Protein AF-K2DK86-F1 (afdb_monomer)

Mean predicted aligned error: 6.38 Å

Foldseek 3Di:
DCVVVVVVVVVVVVCLCPDLQNVLVVDVVSLVVLVVVQVVVCQVVVDRQPQSVLVSQCSNHHWDKDKAAPFDDPVRQVVLCVLQVWDFPDRADDTWMWTDDPFKTKIKGFAADQDQVNTTDDDPDDFPHDDSFWTWHDDDFKIKIWGWAFLVSVVVNCRPVVDDPVVSVVGGTMIMIMIGGD

Secondary structure (DSSP, 8-state):
--HHHHHHHHHHHHHHHHSHHHHHHH-HHHHHHHHHHHHHHHHHHTS--HHHHHHHHHHHS--EEEEESS---HHHHHHHHHHH---BSS-PSSPEEEEEETTEEEEEEEES---HHHHB---SSPPSEE-SSEEEEE-SSEEEEEEEEEHHHHTTTTTTTTS-HHHHTT-SEEEEEEEEE-

Solvent-accessible surface area (backbone atoms only — not comparable to full-atom values): 10053 Å² total; per-residue (Å²): 132,60,67,67,55,54,49,50,53,50,53,52,52,48,49,46,57,67,36,60,62,48,27,18,67,75,33,66,64,56,24,50,51,50,52,52,47,54,54,52,46,21,64,73,68,74,48,78,56,56,52,60,50,52,54,44,54,58,32,42,41,74,62,48,79,46,78,27,75,91,36,75,52,74,64,58,47,50,52,49,28,65,75,62,68,49,55,66,72,46,88,70,50,58,48,31,40,35,36,50,28,99,39,38,38,36,45,31,31,32,31,79,70,78,55,69,73,70,40,31,66,73,76,92,67,78,58,81,37,76,64,86,41,39,40,29,36,74,52,101,60,38,39,37,44,37,36,45,41,50,42,76,57,48,67,75,53,55,79,61,74,90,57,56,67,75,68,55,68,77,32,55,22,37,37,38,42,33,39,32,51,116

Structure (mmCIF, N/CA/C/O backbone):
data_AF-K2DK86-F1
#
_entry.id   AF-K2DK86-F1
#
loop_
_atom_site.group_PDB
_atom_site.id
_atom_site.type_symbol
_atom_site.label_atom_id
_atom_site.label_alt_id
_atom_site.label_comp_id
_atom_site.label_asym_id
_atom_site.label_entity_id
_atom_site.label_seq_id
_atom_site.pdbx_PDB_ins_code
_atom_site.Cartn_x
_atom_site.Cartn_y
_atom_site.Cartn_z
_atom_site.occupancy
_atom_site.B_iso_or_equiv
_atom_site.auth_seq_id
_atom_site.auth_comp_id
_atom_site.auth_asym_id
_atom_site.auth_atom_id
_atom_site.pdbx_PDB_model_num
ATOM 1 N N . MET A 1 1 ? 8.593 46.016 20.221 1.00 59.91 1 MET A N 1
ATOM 2 C CA . MET A 1 1 ? 9.388 44.931 19.591 1.00 59.91 1 MET A CA 1
ATOM 3 C C . MET A 1 1 ? 8.791 43.517 19.700 1.00 59.91 1 MET A C 1
ATOM 5 O O . MET A 1 1 ? 9.332 42.629 19.064 1.00 59.91 1 MET A O 1
ATOM 9 N N . ARG A 1 2 ? 7.689 43.260 20.433 1.00 67.56 2 ARG A N 1
ATOM 10 C CA . ARG A 1 2 ? 7.165 41.884 20.613 1.00 67.56 2 ARG A CA 1
ATOM 11 C C . ARG A 1 2 ? 6.161 41.415 19.547 1.00 67.56 2 ARG A C 1
ATOM 13 O O . ARG A 1 2 ? 6.107 40.229 19.256 1.00 67.56 2 ARG A O 1
ATOM 20 N N . LEU A 1 3 ? 5.410 42.335 18.936 1.00 75.94 3 LEU A N 1
ATOM 21 C CA . LEU A 1 3 ? 4.407 42.026 17.907 1.00 75.94 3 LEU A CA 1
ATOM 22 C C . LEU A 1 3 ? 4.948 41.230 16.695 1.00 75.94 3 LEU A C 1
ATOM 24 O O . LEU A 1 3 ? 4.315 40.240 16.340 1.00 75.94 3 LEU A O 1
ATOM 28 N N . PRO A 1 4 ? 6.111 41.566 16.091 1.00 81.12 4 PRO A N 1
ATOM 29 C CA . PRO A 1 4 ? 6.635 40.786 14.965 1.00 81.12 4 PRO A CA 1
ATOM 30 C C . PRO A 1 4 ? 7.068 39.369 15.370 1.00 81.12 4 PRO A C 1
ATOM 32 O O . PRO A 1 4 ? 6.915 38.442 14.582 1.00 81.12 4 PRO A O 1
ATOM 35 N N . ALA A 1 5 ? 7.538 39.172 16.608 1.00 83.56 5 ALA A N 1
ATOM 36 C CA . ALA A 1 5 ? 7.873 37.844 17.119 1.00 83.56 5 ALA A CA 1
ATOM 37 C C . ALA A 1 5 ? 6.615 36.984 17.335 1.00 83.56 5 ALA A C 1
ATOM 39 O O . ALA A 1 5 ? 6.585 35.827 16.925 1.00 83.56 5 ALA A O 1
ATOM 40 N N . PHE A 1 6 ? 5.550 37.559 17.907 1.00 88.56 6 PHE A N 1
ATOM 41 C CA . PHE A 1 6 ? 4.265 36.866 18.056 1.00 88.56 6 PHE A CA 1
ATOM 42 C C . PHE A 1 6 ? 3.633 36.516 16.708 1.00 88.56 6 PHE A C 1
ATOM 44 O O . PHE A 1 6 ? 3.142 35.403 16.542 1.00 88.56 6 PHE A O 1
ATOM 51 N N . LEU A 1 7 ? 3.690 37.430 15.737 1.00 90.56 7 LEU A N 1
ATOM 52 C CA . LEU A 1 7 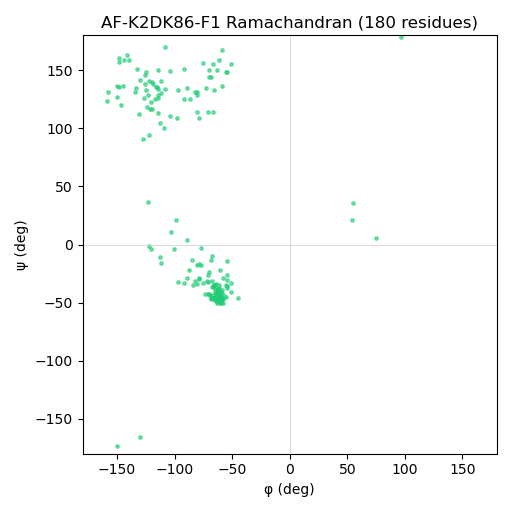? 3.192 37.173 14.389 1.00 90.56 7 LEU A CA 1
ATOM 53 C C . LEU A 1 7 ? 3.995 36.061 13.698 1.00 90.56 7 LEU A C 1
ATOM 55 O O . LEU A 1 7 ? 3.404 35.177 13.089 1.00 90.56 7 LEU A O 1
ATOM 59 N N . GLY A 1 8 ? 5.324 36.057 13.841 1.00 89.81 8 GLY A N 1
ATOM 60 C CA . GLY A 1 8 ? 6.177 34.991 13.309 1.00 89.81 8 GLY A CA 1
ATOM 61 C C . GLY A 1 8 ? 5.849 33.619 13.904 1.00 89.81 8 GLY A C 1
ATOM 62 O O . GLY A 1 8 ? 5.670 32.656 13.163 1.00 89.81 8 GLY A O 1
ATOM 63 N N . ILE A 1 9 ? 5.688 33.535 15.229 1.00 89.94 9 ILE A N 1
ATOM 64 C CA . ILE A 1 9 ? 5.282 32.294 15.910 1.00 89.94 9 ILE A CA 1
ATOM 65 C C . ILE A 1 9 ? 3.898 31.841 15.434 1.00 89.94 9 ILE A C 1
ATOM 67 O O . ILE A 1 9 ? 3.709 30.660 15.154 1.00 89.94 9 ILE A O 1
ATOM 71 N 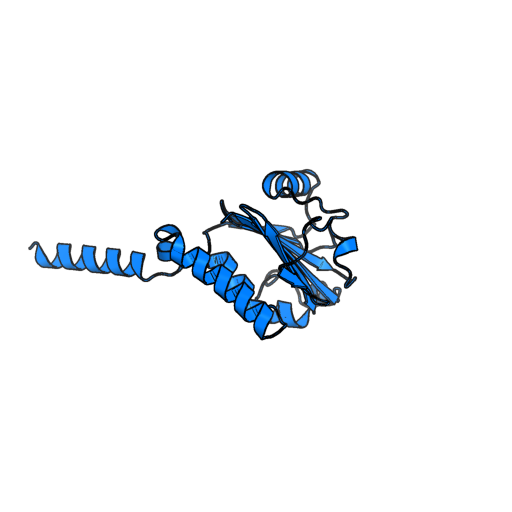N . PHE A 1 10 ? 2.947 32.769 15.300 1.00 90.62 10 PHE A N 1
ATOM 72 C CA . PHE A 1 10 ? 1.607 32.467 14.803 1.00 90.62 10 PHE A CA 1
ATOM 73 C C . PHE A 1 10 ? 1.637 31.905 13.377 1.00 90.62 10 PHE A C 1
ATOM 75 O O . PHE A 1 10 ? 0.994 30.895 13.115 1.00 90.62 10 PHE A O 1
ATOM 82 N N . LEU A 1 11 ? 2.418 32.503 12.473 1.00 90.38 11 LEU A N 1
ATOM 83 C CA . LEU A 1 11 ? 2.550 32.024 11.095 1.00 90.38 11 LEU A CA 1
ATOM 84 C C . LEU A 1 11 ? 3.206 30.640 11.022 1.00 90.38 11 LEU A C 1
ATOM 86 O O . LEU A 1 11 ? 2.755 29.801 10.248 1.00 90.38 11 LEU A O 1
ATOM 90 N N . ILE A 1 12 ? 4.222 30.372 11.850 1.00 87.19 12 ILE A N 1
ATOM 91 C CA . ILE A 1 12 ? 4.855 29.046 11.932 1.00 87.19 12 ILE A CA 1
ATOM 92 C C . ILE A 1 12 ? 3.862 28.013 12.470 1.00 87.19 12 ILE A C 1
ATOM 94 O O . ILE A 1 12 ? 3.705 26.949 11.877 1.00 87.19 12 ILE A O 1
ATOM 98 N N . ALA A 1 13 ? 3.156 28.325 13.559 1.00 83.94 13 ALA A N 1
ATOM 99 C CA . ALA A 1 13 ? 2.145 27.437 14.123 1.00 83.94 13 ALA A CA 1
ATOM 100 C C . ALA A 1 13 ? 1.012 27.168 13.120 1.00 83.94 13 ALA A C 1
ATOM 102 O O . ALA A 1 13 ? 0.623 26.018 12.931 1.00 83.94 13 ALA A O 1
ATOM 103 N N . ALA A 1 14 ? 0.538 28.202 12.419 1.00 84.50 14 ALA A N 1
ATOM 104 C CA . ALA A 1 14 ? -0.460 28.068 11.366 1.00 84.50 14 ALA A CA 1
ATOM 105 C C . ALA A 1 14 ? 0.053 27.191 10.217 1.00 84.50 14 ALA A C 1
ATOM 107 O O . ALA A 1 14 ? -0.653 26.284 9.796 1.00 84.50 14 ALA A O 1
ATOM 108 N N . TYR A 1 15 ? 1.289 27.386 9.753 1.00 84.69 15 TYR A N 1
ATOM 109 C CA . TYR A 1 15 ? 1.889 26.544 8.715 1.00 84.69 15 TYR A CA 1
ATOM 110 C C . TYR A 1 15 ? 1.978 25.071 9.139 1.00 84.69 15 TYR A C 1
ATOM 112 O O . TYR A 1 15 ? 1.592 24.185 8.377 1.00 84.69 15 TYR A O 1
ATOM 120 N N . LEU A 1 16 ? 2.426 24.800 10.370 1.00 78.56 16 LEU A N 1
ATOM 121 C CA . LEU A 1 16 ? 2.495 23.439 10.908 1.00 78.56 16 LEU A CA 1
ATOM 122 C C . LEU A 1 16 ? 1.103 22.795 11.003 1.00 78.56 16 LEU A C 1
ATOM 124 O O . LEU A 1 16 ? 0.952 21.624 10.674 1.00 78.56 16 LEU A O 1
ATOM 128 N N . VAL A 1 17 ? 0.071 23.554 11.378 1.00 75.75 17 VAL A N 1
ATOM 129 C CA . VAL A 1 17 ? -1.313 23.053 11.457 1.00 75.75 17 VAL A CA 1
ATOM 130 C C . VAL A 1 17 ? -1.963 22.894 10.079 1.00 75.75 17 VAL A C 1
ATOM 132 O O . VAL A 1 17 ? -2.765 21.986 9.895 1.00 75.75 17 VAL A O 1
ATOM 135 N N . ILE A 1 18 ? -1.635 23.748 9.107 1.00 76.31 18 ILE A N 1
ATOM 136 C CA . ILE A 1 18 ? -2.238 23.729 7.764 1.00 76.31 18 ILE A CA 1
ATOM 137 C C . ILE A 1 18 ? -1.571 22.682 6.867 1.00 76.31 18 ILE A C 1
ATOM 139 O O . ILE A 1 18 ? -2.224 22.111 5.996 1.00 76.31 18 ILE A O 1
ATOM 143 N N . SER A 1 19 ? -0.279 22.406 7.056 1.00 77.00 19 SER A N 1
ATOM 144 C CA . SER A 1 19 ? 0.404 21.427 6.213 1.00 77.00 19 SER A CA 1
ATOM 145 C C . SER A 1 19 ? -0.165 20.008 6.441 1.00 77.00 19 SER A C 1
ATOM 147 O O . SER A 1 19 ? -0.291 19.565 7.589 1.00 77.00 19 SER A O 1
ATOM 149 N N . PRO A 1 20 ? -0.473 19.240 5.380 1.00 69.19 20 PRO A N 1
ATOM 150 C CA . PRO A 1 20 ? -1.038 17.892 5.513 1.00 69.19 20 PRO A CA 1
ATOM 151 C C . PRO A 1 20 ? -0.134 16.943 6.311 1.00 69.19 20 PRO A C 1
ATOM 153 O O . PRO A 1 20 ? -0.597 16.190 7.161 1.00 69.19 20 PRO A O 1
ATOM 156 N N . ARG A 1 21 ? 1.185 17.045 6.099 1.00 71.56 21 ARG A N 1
ATOM 157 C CA . ARG A 1 21 ? 2.185 16.181 6.742 1.00 71.56 21 ARG A CA 1
ATOM 158 C C . ARG A 1 21 ? 2.238 16.351 8.260 1.00 71.56 21 ARG A C 1
ATOM 160 O O . ARG A 1 21 ? 2.289 15.358 8.980 1.00 71.56 21 ARG A O 1
ATOM 167 N N . PHE A 1 22 ? 2.230 17.590 8.755 1.00 71.94 22 PHE A N 1
ATOM 168 C CA . PHE A 1 22 ? 2.289 17.841 10.197 1.00 71.94 22 PHE A CA 1
ATOM 169 C C . PHE A 1 22 ? 0.904 17.760 10.847 1.00 71.94 22 PHE A C 1
ATOM 171 O O . PHE A 1 22 ? 0.788 17.247 11.957 1.00 71.94 22 PHE A O 1
ATOM 178 N N . SER A 1 23 ? -0.161 18.172 10.156 1.00 69.44 23 SER A N 1
ATOM 179 C CA . SER A 1 23 ? -1.524 18.069 10.689 1.00 69.44 23 SER A CA 1
ATOM 180 C C . SER A 1 23 ? -1.938 16.622 10.959 1.00 69.44 23 SER A C 1
ATOM 182 O O . SER A 1 23 ? -2.465 16.333 12.028 1.00 69.44 23 SER A O 1
ATOM 184 N N . HIS A 1 24 ? -1.638 15.683 10.063 1.00 73.50 24 HIS A N 1
ATOM 185 C CA . HIS A 1 24 ? -1.974 14.270 10.262 1.00 73.50 24 HIS A CA 1
ATOM 186 C C . HIS A 1 24 ? -1.127 13.593 11.355 1.00 73.50 24 HIS A C 1
ATOM 188 O O . HIS A 1 24 ? -1.589 12.652 12.012 1.00 73.50 24 HIS A O 1
ATOM 194 N N . LEU A 1 25 ? 0.086 14.105 11.603 1.00 74.06 25 LEU A N 1
ATOM 195 C CA . LEU A 1 25 ? 0.904 13.710 12.750 1.00 74.06 25 LEU A CA 1
ATOM 196 C C . LEU A 1 25 ? 0.265 14.181 14.069 1.00 74.06 25 LEU A C 1
ATOM 198 O O . LEU A 1 25 ? 0.165 13.403 15.017 1.00 74.06 25 LEU A O 1
ATOM 202 N N . LEU A 1 26 ? -0.186 15.438 14.114 1.00 75.69 26 LEU A N 1
ATOM 203 C CA . LEU A 1 26 ? -0.729 16.088 15.312 1.00 75.69 26 LEU A CA 1
ATOM 204 C C . LEU A 1 26 ? -2.183 15.692 15.615 1.00 75.69 26 LEU A C 1
ATOM 206 O O . LEU A 1 26 ? -2.576 15.660 16.780 1.00 75.69 26 LEU A O 1
ATOM 210 N N . PHE A 1 27 ? -2.975 15.363 14.592 1.00 82.62 27 PHE A N 1
ATOM 211 C CA . PHE A 1 27 ? -4.407 15.088 14.706 1.00 82.62 27 PHE A CA 1
ATOM 212 C C . PHE A 1 27 ? -4.753 13.677 14.194 1.00 82.62 27 PHE A C 1
ATOM 214 O O . PHE A 1 27 ? -5.052 13.496 13.010 1.00 82.62 27 PHE A O 1
ATOM 221 N N . PRO A 1 28 ? -4.804 12.665 15.084 1.00 83.75 28 PRO A N 1
ATOM 222 C CA . PRO A 1 28 ? -5.179 11.289 14.745 1.00 83.75 28 PRO A CA 1
ATOM 223 C C . PRO A 1 28 ? -6.495 11.137 13.974 1.00 83.75 28 PRO A C 1
ATOM 225 O O . PRO A 1 28 ? -6.627 10.253 13.133 1.00 83.75 28 PRO A O 1
ATOM 228 N N . PHE A 1 29 ? -7.467 12.011 14.234 1.00 86.25 29 PHE A N 1
ATOM 229 C CA . PHE A 1 29 ? -8.748 11.993 13.533 1.00 86.25 29 PHE A CA 1
ATOM 230 C C . PHE A 1 29 ? -8.611 12.350 12.044 1.00 86.25 29 PHE A C 1
ATOM 232 O O . PHE A 1 29 ? -9.303 11.769 11.212 1.00 86.25 29 PHE A O 1
ATOM 239 N N . ALA A 1 30 ? -7.699 13.263 11.688 1.00 86.19 30 ALA A N 1
ATOM 240 C CA . ALA A 1 30 ? -7.505 13.690 10.302 1.00 86.19 30 ALA A CA 1
ATOM 241 C C . ALA A 1 30 ? -6.968 12.543 9.431 1.00 86.19 30 ALA A C 1
ATOM 243 O O . ALA A 1 30 ? -7.528 12.262 8.370 1.00 86.19 30 ALA A O 1
ATOM 244 N N . ARG A 1 31 ? -5.957 11.810 9.923 1.00 88.44 31 ARG A N 1
ATOM 245 C CA . ARG A 1 31 ? -5.431 10.624 9.226 1.00 88.44 31 ARG A CA 1
ATOM 246 C C . ARG A 1 31 ? -6.487 9.525 9.084 1.00 88.44 31 ARG A C 1
ATOM 248 O O . ARG A 1 31 ? -6.656 8.991 7.990 1.00 88.44 31 ARG A O 1
ATOM 255 N N . GLN A 1 32 ? -7.256 9.249 10.142 1.00 91.19 32 GLN A N 1
ATOM 256 C CA . GLN A 1 32 ? -8.302 8.227 10.096 1.00 91.19 32 GLN A CA 1
ATOM 257 C C . GLN A 1 32 ? -9.411 8.616 9.111 1.00 91.19 32 GLN A C 1
ATOM 259 O O . GLN A 1 32 ? -9.817 7.792 8.300 1.00 91.19 32 GLN A O 1
ATOM 264 N N . SER A 1 33 ? -9.818 9.889 9.098 1.00 91.44 33 SER A N 1
ATOM 265 C CA . SER A 1 33 ? -10.790 10.410 8.134 1.00 91.44 33 SER A CA 1
ATOM 266 C C . SER A 1 33 ? -10.296 10.304 6.688 1.00 91.44 33 SER A C 1
ATOM 268 O O . SER A 1 33 ? -11.090 10.001 5.798 1.00 91.44 33 SER A O 1
ATOM 270 N N . SER A 1 34 ? -8.998 10.515 6.438 1.00 92.38 34 SER A N 1
ATOM 271 C CA . SER A 1 34 ? -8.406 10.335 5.106 1.00 92.38 34 SER A CA 1
ATOM 272 C C . SER A 1 34 ? -8.482 8.879 4.641 1.00 92.38 34 SER A C 1
ATOM 274 O O . SER A 1 34 ? -8.891 8.622 3.510 1.00 92.38 34 SER A O 1
ATOM 276 N N . LEU A 1 35 ? -8.140 7.929 5.518 1.00 95.69 35 LEU A N 1
ATOM 277 C CA . LEU A 1 35 ? -8.228 6.497 5.222 1.00 95.69 35 LEU A CA 1
ATOM 278 C C . LEU A 1 35 ? -9.679 6.049 5.008 1.00 95.69 35 LEU A C 1
ATOM 280 O O . LEU A 1 35 ? -9.984 5.405 4.006 1.00 95.69 35 LEU A O 1
ATOM 284 N N . ASP A 1 36 ? -10.591 6.440 5.898 1.00 95.81 36 ASP A N 1
ATOM 285 C CA . ASP A 1 36 ? -12.011 6.091 5.790 1.00 95.81 36 ASP A CA 1
ATOM 286 C C . ASP A 1 36 ? -12.625 6.661 4.499 1.00 95.81 36 ASP A C 1
ATOM 288 O O . ASP A 1 36 ? -13.460 6.014 3.861 1.00 95.81 36 ASP A O 1
ATOM 292 N N . ARG A 1 37 ? -12.175 7.847 4.064 1.00 96.31 37 ARG A N 1
ATOM 293 C CA . ARG A 1 37 ? -12.576 8.451 2.787 1.00 96.31 37 ARG A CA 1
ATOM 294 C C . ARG A 1 37 ? -12.068 7.651 1.593 1.00 96.31 37 ARG A C 1
ATOM 296 O O . ARG A 1 37 ? -12.850 7.443 0.671 1.00 96.31 37 ARG A O 1
ATOM 303 N N . LEU A 1 38 ? -10.813 7.197 1.603 1.00 97.19 38 LEU A N 1
ATOM 304 C CA . LEU A 1 38 ? -10.268 6.337 0.547 1.00 97.19 38 LEU A CA 1
ATOM 305 C C . LEU A 1 38 ? -11.087 5.043 0.418 1.00 97.19 38 LEU A C 1
ATOM 307 O O . LEU A 1 38 ? -11.497 4.681 -0.685 1.00 97.19 38 LEU A O 1
ATOM 311 N N . ILE A 1 39 ? -11.384 4.387 1.545 1.00 97.69 39 ILE A N 1
ATOM 312 C CA . ILE A 1 39 ? -12.168 3.143 1.582 1.00 97.69 39 ILE A CA 1
ATOM 313 C C . ILE A 1 39 ? -13.593 3.387 1.075 1.00 97.69 39 ILE A C 1
ATOM 315 O O . ILE A 1 39 ? -14.056 2.683 0.181 1.00 97.69 39 ILE A O 1
ATOM 319 N N . SER A 1 40 ? -14.268 4.417 1.592 1.00 97.50 40 SER A N 1
ATOM 320 C CA . SER A 1 40 ? -15.648 4.737 1.203 1.00 97.50 40 SER A CA 1
ATOM 321 C C . SER A 1 40 ? -15.749 5.122 -0.275 1.00 97.50 40 SER A C 1
ATOM 323 O O . SER A 1 40 ? -16.690 4.723 -0.957 1.00 97.50 40 SER A O 1
ATOM 325 N N . GLN A 1 41 ? -14.771 5.878 -0.792 1.00 97.31 41 GLN A N 1
ATOM 326 C CA . GLN A 1 41 ? -14.698 6.206 -2.216 1.00 97.31 41 GLN A CA 1
ATOM 327 C C . GLN A 1 41 ? -14.509 4.945 -3.051 1.00 97.31 41 GLN A C 1
ATOM 329 O O . GLN A 1 41 ? -15.277 4.751 -3.982 1.00 97.31 41 GLN A O 1
ATOM 334 N N . THR A 1 42 ? -13.581 4.067 -2.666 1.00 97.31 42 THR A N 1
ATOM 335 C CA . THR A 1 42 ? -13.336 2.789 -3.353 1.00 97.31 42 THR A CA 1
ATOM 336 C C . THR A 1 42 ? -14.600 1.930 -3.411 1.00 97.31 42 THR A C 1
ATOM 338 O O . THR A 1 42 ? -14.951 1.417 -4.470 1.00 97.31 42 THR A O 1
ATOM 341 N N . GLN A 1 43 ? -15.336 1.827 -2.301 1.00 96.94 43 GLN A N 1
ATOM 342 C CA . GLN A 1 43 ? -16.612 1.107 -2.245 1.00 96.94 43 GLN A CA 1
ATOM 343 C C . GLN A 1 43 ? -17.672 1.721 -3.172 1.00 96.94 43 GLN A C 1
ATOM 345 O O . GLN A 1 43 ? -18.409 0.988 -3.833 1.00 96.94 43 GLN A O 1
ATOM 350 N N . ALA A 1 44 ? -17.749 3.052 -3.231 1.00 96.81 44 ALA A N 1
ATOM 351 C CA . ALA A 1 44 ? -18.736 3.764 -4.038 1.00 96.81 44 ALA A CA 1
ATOM 352 C C . ALA A 1 44 ? -18.428 3.713 -5.544 1.00 96.81 44 ALA A C 1
ATOM 354 O O . ALA A 1 44 ? -19.335 3.506 -6.348 1.00 96.81 44 ALA A O 1
ATOM 355 N N . THR A 1 45 ? -17.164 3.896 -5.932 1.00 95.69 45 THR A N 1
ATOM 356 C CA . THR A 1 45 ? -16.720 3.905 -7.337 1.00 95.69 45 THR A CA 1
ATOM 357 C C . THR A 1 45 ? -16.440 2.511 -7.880 1.00 95.69 45 THR A C 1
ATOM 359 O O . THR A 1 45 ? -16.308 2.357 -9.090 1.00 95.69 45 THR A O 1
ATOM 362 N N . ARG A 1 46 ? -16.352 1.508 -6.998 1.00 94.81 46 ARG A N 1
ATOM 363 C CA . ARG A 1 46 ? -15.866 0.158 -7.303 1.00 94.81 46 ARG A CA 1
ATOM 364 C C . ARG A 1 46 ? -14.472 0.157 -7.936 1.00 94.81 46 ARG A C 1
ATOM 366 O O . ARG A 1 46 ? -14.197 -0.606 -8.856 1.00 94.81 46 ARG A O 1
ATOM 373 N N . HIS A 1 47 ? -13.627 1.081 -7.490 1.00 93.31 47 HIS A N 1
ATOM 374 C CA . HIS A 1 47 ? -12.285 1.259 -8.021 1.00 93.31 47 HIS A CA 1
ATOM 375 C C . HIS A 1 47 ? -11.407 1.995 -7.008 1.00 93.31 47 HIS A C 1
ATOM 377 O O . HIS A 1 47 ? -11.738 3.108 -6.587 1.00 93.31 47 HIS A O 1
ATOM 383 N N . LEU A 1 48 ? -10.278 1.386 -6.635 1.00 94.94 48 LEU A N 1
ATOM 384 C CA . LEU A 1 48 ? -9.244 2.042 -5.837 1.00 94.94 48 LEU A CA 1
ATOM 385 C C . LEU A 1 48 ? -8.407 2.958 -6.729 1.00 94.94 48 LEU A C 1
ATOM 387 O O . LEU A 1 48 ? -7.602 2.480 -7.522 1.00 94.94 48 LEU A O 1
ATOM 391 N N . ASP A 1 49 ? -8.579 4.263 -6.543 1.00 93.06 49 ASP A N 1
ATOM 392 C CA . ASP A 1 49 ? -7.776 5.292 -7.198 1.00 93.06 49 ASP A CA 1
ATOM 393 C C . ASP A 1 49 ? -6.322 5.231 -6.697 1.00 93.06 49 ASP A C 1
ATOM 395 O O . ASP A 1 49 ? -6.028 5.491 -5.523 1.00 93.06 49 ASP A O 1
ATOM 399 N N . ALA A 1 50 ? -5.419 4.873 -7.608 1.00 89.69 50 ALA A N 1
ATOM 400 C CA . ALA A 1 50 ? -3.996 4.696 -7.352 1.00 89.69 50 ALA A CA 1
ATOM 401 C C . ALA A 1 50 ? -3.310 5.958 -6.803 1.00 89.69 50 ALA A C 1
ATOM 403 O O . ALA A 1 50 ? -2.494 5.875 -5.879 1.00 89.69 50 ALA A O 1
ATOM 404 N N . GLN A 1 51 ? -3.647 7.131 -7.347 1.00 89.81 51 GLN A N 1
ATOM 405 C CA . GLN A 1 51 ? -3.052 8.398 -6.932 1.00 89.81 51 GLN A CA 1
ATOM 406 C C . GLN A 1 51 ? -3.505 8.755 -5.516 1.00 89.81 51 GLN A C 1
ATOM 408 O O . GLN A 1 51 ? -2.676 9.052 -4.654 1.00 89.81 51 GLN A O 1
ATOM 413 N N . LYS A 1 52 ? -4.807 8.646 -5.236 1.00 92.62 52 LYS A N 1
ATOM 414 C CA . LYS A 1 52 ? -5.342 8.897 -3.891 1.00 92.62 52 LYS A CA 1
ATOM 415 C C . LYS A 1 52 ? -4.822 7.908 -2.862 1.00 92.62 52 LYS A C 1
ATOM 417 O O . LYS A 1 52 ? -4.635 8.292 -1.707 1.00 92.62 52 LYS A O 1
ATOM 422 N N . PHE A 1 53 ? -4.594 6.654 -3.247 1.00 93.75 53 PHE A N 1
ATOM 423 C CA . PHE A 1 53 ? -3.932 5.681 -2.384 1.00 93.75 53 PHE A CA 1
ATOM 424 C C . PHE A 1 53 ? -2.523 6.160 -1.995 1.00 93.75 53 PHE A C 1
ATOM 426 O O . PHE A 1 53 ? -2.218 6.216 -0.803 1.00 93.75 53 PHE A O 1
ATOM 433 N N . TRP A 1 54 ? -1.703 6.576 -2.969 1.00 90.38 54 TRP A N 1
ATOM 434 C CA . TRP A 1 54 ? -0.352 7.105 -2.729 1.00 90.38 54 TRP A CA 1
ATOM 435 C C . TRP A 1 54 ? -0.360 8.351 -1.837 1.00 90.38 54 TRP A C 1
ATOM 437 O O . TRP A 1 54 ? 0.359 8.400 -0.837 1.00 90.38 54 TRP A O 1
ATOM 447 N N . GLU A 1 55 ? -1.216 9.325 -2.150 1.00 89.75 55 GLU A N 1
ATOM 448 C CA . GLU A 1 55 ? -1.385 10.544 -1.352 1.00 89.75 55 GLU A CA 1
ATOM 449 C C . GLU A 1 55 ? -1.811 10.211 0.082 1.00 89.75 55 GLU A C 1
ATOM 451 O O . GLU A 1 55 ? -1.236 10.716 1.049 1.00 89.75 55 GLU A O 1
ATOM 456 N N . THR A 1 56 ? -2.785 9.309 0.237 1.00 93.25 56 THR A N 1
ATOM 457 C CA . THR A 1 56 ? -3.252 8.878 1.558 1.00 93.25 56 THR A CA 1
ATOM 458 C C . THR A 1 56 ? -2.122 8.213 2.334 1.00 93.25 56 THR A C 1
ATOM 460 O O . THR A 1 56 ? -1.927 8.570 3.489 1.00 93.25 56 THR A O 1
ATOM 463 N N . ARG A 1 57 ? -1.336 7.318 1.721 1.00 92.56 57 ARG A N 1
ATOM 464 C CA . ARG A 1 57 ? -0.192 6.653 2.368 1.00 92.56 57 ARG A CA 1
ATOM 465 C C . ARG A 1 57 ? 0.833 7.660 2.893 1.00 92.56 57 ARG A C 1
ATOM 467 O O . ARG A 1 57 ? 1.218 7.586 4.059 1.00 92.56 57 ARG A O 1
ATOM 474 N N . GLU A 1 58 ? 1.255 8.610 2.057 1.00 87.50 58 GLU A N 1
ATOM 475 C CA . GLU A 1 58 ? 2.271 9.605 2.434 1.00 87.50 58 GLU A CA 1
ATOM 476 C C . GLU A 1 58 ? 1.798 10.562 3.528 1.00 87.50 58 GLU A C 1
ATOM 478 O O . GLU A 1 58 ? 2.583 10.969 4.390 1.00 87.50 58 GLU A O 1
ATOM 483 N N . PHE A 1 59 ? 0.519 10.938 3.504 1.00 87.50 59 PHE A N 1
ATOM 484 C CA . PHE A 1 59 ? -0.027 11.855 4.495 1.00 87.50 59 PHE A CA 1
ATOM 485 C C . PHE A 1 59 ? -0.533 11.148 5.749 1.00 87.50 59 PHE A C 1
ATOM 487 O O . PHE A 1 59 ? -0.630 11.795 6.784 1.00 87.50 59 PHE A O 1
ATOM 494 N N . TYR A 1 60 ? -0.864 9.856 5.715 1.00 91.25 60 TYR A N 1
ATOM 495 C CA . TYR A 1 60 ? -1.416 9.156 6.879 1.00 91.25 60 TYR A CA 1
ATOM 496 C C . TYR A 1 60 ? -0.424 9.113 8.043 1.00 91.25 60 TYR A C 1
ATOM 498 O O . TYR A 1 60 ? -0.794 9.380 9.191 1.00 91.25 60 TYR A O 1
ATOM 506 N N . TYR A 1 61 ? 0.839 8.798 7.746 1.00 90.19 61 TYR A N 1
ATOM 507 C CA . TYR A 1 61 ? 1.932 8.891 8.704 1.00 90.19 61 TYR A CA 1
ATOM 508 C C . TYR A 1 61 ? 3.279 8.997 7.971 1.00 90.19 61 TYR A C 1
ATOM 510 O O . TYR A 1 61 ? 3.522 8.170 7.092 1.00 90.19 61 TYR A O 1
ATOM 518 N N . PRO A 1 62 ? 4.168 9.951 8.321 1.00 85.56 62 PRO A N 1
ATOM 519 C CA . PRO A 1 62 ? 5.469 10.094 7.667 1.00 85.56 62 PRO A CA 1
ATOM 520 C C . PRO A 1 62 ? 6.330 8.831 7.773 1.00 85.56 62 PRO A C 1
ATOM 522 O O . PRO A 1 62 ? 6.444 8.237 8.847 1.00 85.56 62 PRO A O 1
ATOM 525 N N . GLY A 1 63 ? 6.972 8.457 6.673 1.00 88.88 63 GLY A N 1
ATOM 526 C CA . GLY A 1 63 ? 7.786 7.252 6.566 1.00 88.88 63 GLY A CA 1
ATOM 527 C C . GLY A 1 63 ? 8.920 7.394 5.563 1.00 88.88 63 GLY A C 1
ATOM 528 O O . GLY A 1 63 ? 9.169 8.475 5.024 1.00 88.88 63 GLY A O 1
ATOM 529 N N . VAL A 1 64 ? 9.610 6.284 5.329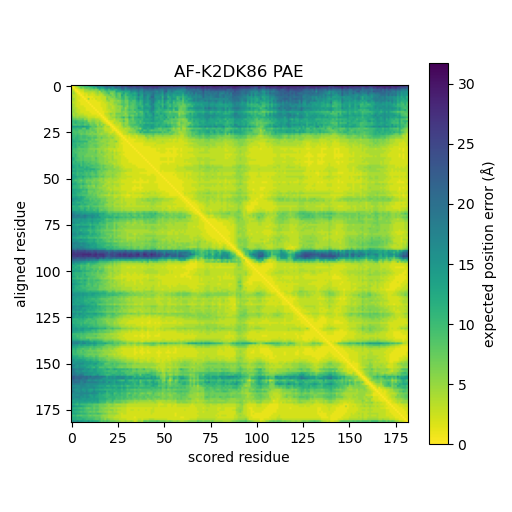 1.00 89.75 64 VAL A N 1
ATOM 530 C CA . VAL A 1 64 ? 10.725 6.182 4.387 1.00 89.75 64 VAL A CA 1
ATOM 531 C C . VAL A 1 64 ? 10.330 5.256 3.242 1.00 89.75 64 VAL A C 1
ATOM 533 O O . VAL A 1 64 ? 9.786 4.177 3.470 1.00 89.75 64 VAL A O 1
ATOM 536 N N . LEU A 1 65 ? 10.607 5.694 2.014 1.00 89.75 65 LEU A N 1
ATOM 537 C CA . LEU A 1 65 ? 10.493 4.873 0.813 1.00 89.75 65 LEU A CA 1
ATOM 538 C C . LEU A 1 65 ? 11.834 4.203 0.525 1.00 89.75 65 LEU A C 1
ATOM 540 O O . LEU A 1 65 ? 12.851 4.885 0.386 1.00 89.75 65 LEU A O 1
ATOM 544 N N . TYR A 1 66 ? 11.817 2.881 0.399 1.00 88.81 66 TYR A N 1
ATOM 545 C CA . TYR A 1 66 ? 12.962 2.087 -0.022 1.00 88.81 66 TYR A CA 1
ATOM 546 C C . TYR A 1 66 ? 12.704 1.485 -1.393 1.00 88.81 66 TYR A C 1
ATOM 548 O O . TYR A 1 66 ? 11.599 1.049 -1.722 1.00 88.81 66 TYR A O 1
ATOM 556 N N . VAL A 1 67 ? 13.762 1.471 -2.192 1.00 87.19 67 VAL A N 1
ATOM 557 C CA . VAL A 1 67 ? 13.744 1.015 -3.571 1.00 87.19 67 VAL A CA 1
ATOM 558 C C . VAL A 1 67 ? 14.743 -0.117 -3.710 1.00 87.19 67 VAL A C 1
ATOM 560 O O . VAL A 1 67 ? 15.947 0.086 -3.555 1.00 87.19 67 VAL A O 1
ATOM 563 N N . TYR A 1 68 ? 14.230 -1.293 -4.042 1.00 85.31 68 TYR A N 1
ATOM 564 C CA . TYR A 1 68 ? 15.006 -2.511 -4.185 1.00 85.31 68 TYR A CA 1
ATOM 565 C C . TYR A 1 68 ? 15.085 -2.889 -5.649 1.00 85.31 68 TYR A C 1
ATOM 567 O O . TYR A 1 68 ? 14.158 -3.428 -6.259 1.00 85.31 68 TYR A O 1
ATOM 575 N N . GLN A 1 69 ? 16.234 -2.548 -6.216 1.00 79.00 69 GLN A N 1
ATOM 576 C CA . GLN A 1 69 ? 16.509 -2.703 -7.629 1.00 79.00 69 GLN A CA 1
ATOM 577 C C . GLN A 1 69 ? 16.676 -4.172 -8.030 1.00 79.00 69 GLN A C 1
ATOM 579 O O . GLN A 1 69 ? 16.107 -4.592 -9.039 1.00 79.00 69 GLN A O 1
ATOM 584 N N . ASP A 1 70 ? 17.384 -4.924 -7.195 1.00 77.31 70 ASP A N 1
ATOM 585 C CA . ASP A 1 70 ? 17.709 -6.340 -7.394 1.00 77.31 70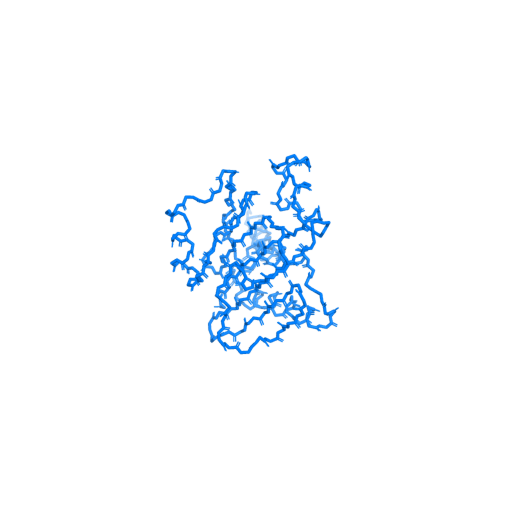 ASP A CA 1
ATOM 586 C C . ASP A 1 70 ? 16.836 -7.257 -6.527 1.00 77.31 70 ASP A C 1
ATOM 588 O O . ASP A 1 70 ? 17.064 -8.462 -6.434 1.00 77.31 70 ASP A O 1
ATOM 592 N N . GLY A 1 71 ? 15.795 -6.675 -5.927 1.00 79.31 71 GLY A N 1
ATOM 593 C CA . GLY A 1 71 ? 14.786 -7.372 -5.144 1.00 79.31 71 GLY A CA 1
ATOM 594 C C . GLY A 1 71 ? 15.091 -7.312 -3.663 1.00 79.31 71 GLY A C 1
ATOM 595 O O . GLY A 1 71 ? 16.079 -6.715 -3.243 1.00 79.31 71 GLY A O 1
ATOM 596 N N . LEU A 1 72 ? 14.206 -7.901 -2.865 1.00 79.81 72 LEU A N 1
ATOM 597 C CA . LEU A 1 72 ? 14.431 -8.019 -1.431 1.00 79.81 72 LEU A CA 1
ATOM 598 C C . LEU A 1 72 ? 15.326 -9.222 -1.162 1.00 79.81 72 LEU A C 1
ATOM 600 O O . LEU A 1 72 ? 15.040 -10.334 -1.610 1.00 79.81 72 LEU A O 1
ATOM 604 N N . SER A 1 73 ? 16.357 -9.013 -0.355 1.00 83.44 73 SER A N 1
ATOM 605 C CA . SER A 1 73 ? 17.041 -10.105 0.327 1.00 83.44 73 SER A CA 1
ATOM 606 C C . SER A 1 73 ? 16.077 -10.852 1.260 1.00 83.44 73 SER A C 1
ATOM 608 O O . SER A 1 73 ? 15.074 -10.301 1.723 1.00 83.44 73 SER A O 1
ATOM 610 N N . GLU A 1 74 ? 16.403 -12.101 1.607 1.00 83.12 74 GLU A N 1
ATOM 611 C CA . GLU A 1 74 ? 15.614 -12.887 2.573 1.00 83.12 74 GLU A CA 1
ATOM 612 C C . GLU A 1 74 ? 15.431 -12.155 3.907 1.00 83.12 74 GLU A C 1
ATOM 614 O O . GLU A 1 74 ? 14.368 -12.222 4.526 1.00 83.12 74 GLU A O 1
ATOM 619 N N . ARG A 1 75 ? 16.457 -11.409 4.328 1.00 86.00 75 ARG A N 1
ATOM 620 C CA . ARG A 1 75 ? 16.414 -10.589 5.535 1.00 86.00 75 ARG A CA 1
ATOM 621 C C . ARG A 1 75 ? 15.372 -9.481 5.425 1.00 86.00 75 ARG A C 1
ATOM 623 O O . ARG A 1 75 ? 14.556 -9.339 6.326 1.00 86.00 75 ARG A O 1
ATOM 630 N N . GLU A 1 76 ? 15.382 -8.711 4.342 1.00 86.38 76 GLU A N 1
ATOM 631 C CA . GLU A 1 76 ? 14.446 -7.592 4.169 1.00 86.38 76 GLU A CA 1
ATOM 632 C C . GLU A 1 76 ? 13.005 -8.084 4.012 1.00 86.38 76 GLU A C 1
ATOM 634 O O . GLU A 1 76 ? 12.076 -7.483 4.557 1.00 86.38 76 GLU A O 1
ATOM 639 N N . LEU A 1 77 ? 12.820 -9.220 3.334 1.00 84.94 77 LEU A N 1
ATOM 640 C CA . LEU A 1 77 ? 11.532 -9.898 3.267 1.00 84.94 77 LEU A CA 1
ATOM 641 C C . LEU A 1 77 ? 11.056 -10.309 4.667 1.00 84.94 77 LEU A C 1
ATOM 643 O O . LEU A 1 77 ? 9.933 -9.983 5.050 1.00 84.94 77 LEU A O 1
ATOM 647 N N . SER A 1 78 ? 11.908 -10.978 5.445 1.00 87.25 78 SER A N 1
ATOM 648 C CA . SER A 1 78 ? 11.601 -11.391 6.819 1.00 87.25 78 SER A CA 1
ATOM 649 C C . SER A 1 78 ? 11.286 -10.196 7.724 1.00 87.25 78 SER A C 1
ATOM 651 O O . SER A 1 78 ? 10.338 -10.251 8.512 1.00 87.25 78 SER A O 1
ATOM 653 N N . ASP A 1 79 ? 12.032 -9.097 7.598 1.00 87.38 79 ASP A N 1
ATOM 654 C CA . ASP A 1 79 ? 11.811 -7.869 8.364 1.00 87.38 79 ASP A CA 1
ATOM 655 C C . ASP A 1 79 ? 10.437 -7.259 8.038 1.00 87.38 79 ASP A C 1
ATOM 657 O O . ASP A 1 79 ? 9.676 -6.921 8.951 1.00 87.38 79 ASP A O 1
ATOM 661 N N . PHE A 1 80 ? 10.066 -7.179 6.753 1.00 85.56 80 PHE A N 1
ATOM 662 C CA . PHE A 1 80 ? 8.736 -6.724 6.336 1.00 85.56 80 PHE A CA 1
ATOM 663 C C . PHE A 1 80 ? 7.627 -7.633 6.875 1.00 85.56 80 PHE A C 1
ATOM 665 O O . PHE A 1 80 ? 6.652 -7.141 7.449 1.00 85.56 80 PHE A O 1
ATOM 672 N N . GLN A 1 81 ? 7.763 -8.953 6.727 1.00 88.50 81 GLN A N 1
ATOM 673 C CA . GLN A 1 81 ? 6.765 -9.921 7.195 1.00 88.50 81 GLN A CA 1
ATOM 674 C C . GLN A 1 81 ? 6.590 -9.869 8.718 1.00 88.50 81 GLN A C 1
ATOM 676 O O . GLN A 1 81 ? 5.466 -9.931 9.213 1.00 88.50 81 GLN A O 1
ATOM 681 N N . THR A 1 82 ? 7.682 -9.686 9.463 1.00 88.94 82 THR A N 1
ATOM 682 C CA . THR A 1 82 ? 7.659 -9.566 10.928 1.00 88.94 82 THR A CA 1
ATOM 683 C C . THR A 1 82 ? 6.947 -8.291 11.373 1.00 88.94 82 THR A C 1
ATOM 685 O O . THR A 1 82 ? 6.096 -8.341 12.259 1.00 88.94 82 THR A O 1
ATOM 688 N N . LYS A 1 83 ? 7.253 -7.147 10.747 1.00 85.56 83 LYS A N 1
ATOM 689 C CA . LYS A 1 83 ? 6.632 -5.854 11.083 1.00 85.56 83 LYS A CA 1
ATOM 690 C C . LYS A 1 83 ? 5.152 -5.798 10.697 1.00 85.56 83 LYS A C 1
ATOM 692 O O . LYS A 1 83 ? 4.322 -5.353 11.484 1.00 85.56 83 LYS A O 1
ATOM 697 N N . SER A 1 84 ? 4.824 -6.244 9.486 1.00 83.00 84 SER A N 1
ATOM 698 C CA . SER A 1 84 ? 3.460 -6.182 8.944 1.00 83.00 84 SER A CA 1
ATOM 699 C C . SER A 1 84 ? 2.552 -7.288 9.497 1.00 83.00 84 SER A C 1
ATOM 701 O O . SER A 1 84 ? 1.337 -7.106 9.619 1.00 83.00 84 SER A O 1
ATOM 703 N N . GLY A 1 85 ? 3.130 -8.437 9.859 1.00 85.88 85 GLY A N 1
ATOM 704 C CA . GLY A 1 85 ? 2.405 -9.669 10.167 1.00 85.88 85 GLY A CA 1
ATOM 705 C C . GLY A 1 85 ? 1.861 -10.386 8.925 1.00 85.88 85 GLY A C 1
ATOM 706 O O . GLY A 1 85 ? 1.131 -11.367 9.064 1.00 85.88 85 GLY A O 1
ATOM 707 N N . LEU A 1 86 ? 2.185 -9.916 7.714 1.00 85.19 86 LEU A N 1
ATOM 708 C CA . LEU A 1 86 ? 1.761 -10.544 6.466 1.00 85.19 86 LEU A CA 1
ATOM 709 C C . LEU A 1 86 ? 2.765 -11.596 6.016 1.00 85.19 86 LEU A C 1
ATOM 711 O O . LEU A 1 86 ? 3.965 -11.349 5.977 1.00 85.19 86 LEU A O 1
ATOM 715 N N . LYS A 1 87 ? 2.263 -12.761 5.602 1.00 86.25 87 LYS A N 1
ATOM 716 C CA . LYS A 1 87 ? 3.078 -13.814 4.987 1.00 86.25 87 LYS A CA 1
ATOM 717 C C . LYS A 1 87 ? 2.956 -13.741 3.468 1.00 86.25 87 LYS A C 1
ATOM 719 O O . LYS A 1 87 ? 1.914 -14.099 2.913 1.00 86.25 87 LYS A O 1
ATOM 724 N N . LEU A 1 88 ? 4.032 -13.310 2.817 1.00 83.69 88 LEU A N 1
ATOM 725 C CA . LEU A 1 88 ? 4.195 -13.366 1.363 1.00 83.69 88 LEU A CA 1
ATOM 726 C C . LEU A 1 88 ? 4.629 -14.790 0.976 1.00 83.69 88 LEU A C 1
ATOM 728 O O . LEU A 1 88 ? 5.517 -15.353 1.615 1.00 83.69 88 LEU A O 1
ATOM 732 N N . LYS A 1 89 ? 3.973 -15.391 -0.023 1.00 79.12 89 LYS A N 1
ATOM 733 C CA . LYS A 1 89 ? 4.227 -16.780 -0.466 1.00 79.12 89 LYS A CA 1
ATOM 734 C C . LYS A 1 89 ? 5.437 -16.887 -1.388 1.00 79.12 89 LYS A C 1
ATOM 736 O O . LYS A 1 89 ? 6.169 -17.867 -1.349 1.00 79.12 89 LYS A O 1
ATOM 741 N N . SER A 1 90 ? 5.635 -15.858 -2.194 1.00 66.00 90 SER A N 1
ATOM 742 C CA . SER A 1 90 ? 6.784 -15.655 -3.064 1.00 66.00 90 SER A CA 1
ATOM 743 C C . SER A 1 90 ? 7.043 -14.159 -3.074 1.00 66.00 90 SER A C 1
ATOM 745 O O . SER A 1 90 ? 6.075 -13.409 -3.177 1.00 66.00 90 SER A O 1
ATOM 747 N N . ALA A 1 91 ? 8.292 -13.710 -2.971 1.00 60.34 91 ALA A N 1
ATOM 748 C CA . ALA A 1 91 ? 8.606 -12.328 -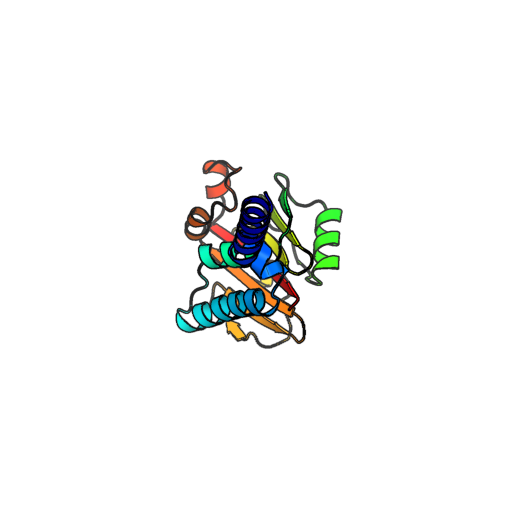3.317 1.00 60.34 91 ALA A CA 1
ATOM 749 C C . ALA A 1 91 ? 8.484 -12.200 -4.848 1.00 60.34 91 ALA A C 1
ATOM 751 O O . ALA A 1 91 ? 9.224 -12.893 -5.551 1.00 60.34 91 ALA A O 1
ATOM 752 N N . PRO A 1 92 ? 7.524 -11.427 -5.390 1.00 61.25 92 PRO A N 1
ATOM 753 C CA . PRO A 1 92 ? 7.447 -11.202 -6.823 1.00 61.25 92 PRO A CA 1
ATOM 754 C C . PRO A 1 92 ? 8.697 -10.568 -7.429 1.00 61.25 92 PRO A C 1
ATOM 756 O O . PRO A 1 92 ? 9.585 -10.062 -6.743 1.00 61.25 92 PRO A O 1
ATOM 759 N N . ALA A 1 93 ? 8.702 -10.619 -8.760 1.00 66.12 93 ALA A N 1
ATOM 760 C CA . ALA A 1 93 ? 9.717 -10.079 -9.632 1.00 66.12 93 ALA A CA 1
ATOM 761 C C . ALA A 1 93 ? 9.973 -8.583 -9.393 1.00 66.12 93 ALA A C 1
ATOM 763 O O . ALA A 1 93 ? 9.112 -7.800 -8.995 1.00 66.12 93 ALA A O 1
ATOM 764 N N . LEU A 1 94 ? 11.228 -8.235 -9.630 1.00 65.88 94 LEU A N 1
ATOM 765 C CA . LEU A 1 94 ? 11.791 -6.894 -9.610 1.00 65.88 94 LEU A CA 1
ATOM 766 C C . LEU A 1 94 ? 10.966 -5.929 -10.467 1.00 65.88 94 LEU A C 1
ATOM 768 O O . LEU A 1 94 ? 10.404 -6.357 -11.462 1.00 65.88 94 LEU A O 1
ATOM 772 N N . PRO A 1 95 ? 10.988 -4.614 -10.224 1.00 69.12 95 PRO A N 1
ATOM 773 C CA . PRO A 1 95 ? 11.481 -3.907 -9.046 1.00 69.12 95 PRO A CA 1
ATOM 774 C C . PRO A 1 95 ? 10.521 -4.015 -7.851 1.00 69.12 95 PRO A C 1
ATOM 776 O O . PRO A 1 95 ? 9.313 -4.173 -8.022 1.00 69.12 95 PRO A O 1
ATOM 779 N N . ILE A 1 96 ? 11.064 -3.851 -6.640 1.00 82.56 96 ILE A N 1
ATOM 780 C CA . ILE A 1 96 ? 10.277 -3.791 -5.403 1.00 82.56 96 ILE A CA 1
ATOM 781 C C . ILE A 1 96 ? 10.415 -2.405 -4.767 1.00 82.56 96 ILE A C 1
ATOM 783 O O . ILE A 1 96 ? 11.516 -1.869 -4.636 1.00 82.56 96 ILE A O 1
ATOM 787 N N . LEU A 1 97 ? 9.291 -1.849 -4.329 1.00 88.88 97 LEU A N 1
ATOM 788 C CA . LEU A 1 97 ? 9.209 -0.647 -3.513 1.00 88.88 97 LEU A CA 1
ATOM 789 C C . LEU A 1 97 ? 8.596 -0.999 -2.158 1.00 88.88 97 LEU A C 1
ATOM 791 O O . LEU A 1 97 ? 7.600 -1.716 -2.084 1.00 88.88 97 LEU A O 1
ATOM 795 N N . THR A 1 98 ? 9.174 -0.488 -1.077 1.00 90.38 98 THR A N 1
ATOM 796 C CA . THR A 1 98 ? 8.557 -0.586 0.248 1.00 90.38 98 THR A CA 1
ATOM 797 C C . THR A 1 98 ? 8.416 0.789 0.880 1.00 90.38 98 THR A C 1
ATOM 799 O O . THR A 1 98 ? 9.244 1.679 0.681 1.00 90.38 98 THR A O 1
ATOM 802 N N . TYR A 1 99 ? 7.346 0.965 1.647 1.00 91.88 99 TYR A N 1
ATOM 803 C CA . TYR A 1 99 ? 7.143 2.122 2.508 1.00 91.88 99 TYR A CA 1
ATOM 804 C C . TYR A 1 99 ? 7.157 1.656 3.955 1.00 91.88 99 TYR A C 1
ATOM 806 O O . TYR A 1 99 ? 6.390 0.761 4.315 1.00 91.88 99 TYR A O 1
ATOM 814 N N . ASP A 1 100 ? 8.003 2.263 4.784 1.00 91.81 100 ASP A N 1
ATOM 815 C CA . ASP A 1 100 ? 8.056 1.975 6.216 1.00 91.81 100 ASP A CA 1
ATOM 816 C C . ASP A 1 100 ? 7.748 3.234 7.026 1.00 91.81 100 ASP A C 1
ATOM 818 O O . ASP A 1 100 ? 8.473 4.232 6.986 1.00 91.81 100 ASP A O 1
ATOM 822 N N . SER A 1 101 ? 6.654 3.179 7.778 1.00 92.00 101 SER A N 1
ATOM 823 C CA . SER A 1 101 ? 6.285 4.170 8.780 1.00 92.00 101 SER A CA 1
ATOM 824 C C . SER A 1 101 ? 5.721 3.464 10.018 1.00 92.00 101 SER A C 1
ATOM 826 O O . SER A 1 101 ? 5.214 2.346 9.912 1.00 92.00 101 SER A O 1
ATOM 828 N N . PRO A 1 102 ? 5.712 4.112 11.197 1.00 90.75 102 PRO A N 1
ATOM 829 C CA . PRO A 1 102 ? 5.133 3.533 12.411 1.00 90.75 102 PRO A CA 1
ATOM 830 C C . PRO A 1 102 ? 3.678 3.053 12.303 1.00 90.75 102 PRO A C 1
ATOM 832 O O . PRO A 1 102 ? 3.279 2.178 13.068 1.00 90.75 102 PRO A O 1
ATOM 835 N N . LYS A 1 103 ? 2.874 3.619 11.393 1.00 92.75 103 LYS A N 1
ATOM 836 C CA . LYS A 1 103 ? 1.449 3.273 11.246 1.00 92.75 103 LYS A CA 1
ATOM 837 C C . LYS A 1 103 ? 1.054 2.727 9.875 1.00 92.75 103 LYS A C 1
ATOM 839 O O . LYS A 1 103 ? -0.102 2.363 9.702 1.00 92.75 103 LYS A O 1
ATOM 844 N N . TRP A 1 104 ? 1.964 2.683 8.913 1.00 94.62 104 TRP A N 1
ATOM 845 C CA . TRP A 1 104 ? 1.691 2.185 7.570 1.00 94.62 104 TRP A CA 1
ATOM 846 C C . TRP A 1 104 ? 2.937 1.509 7.023 1.00 94.62 104 TRP A C 1
ATOM 848 O O . TRP A 1 104 ? 3.973 2.159 6.866 1.00 94.62 104 TRP A O 1
ATOM 858 N N . GLN A 1 105 ? 2.817 0.228 6.699 1.00 94.25 105 GLN A N 1
ATOM 859 C CA . GLN A 1 105 ? 3.826 -0.518 5.961 1.00 94.25 105 GLN A CA 1
ATOM 860 C C . GLN A 1 105 ? 3.248 -0.911 4.605 1.00 94.25 105 GLN A C 1
ATOM 862 O O . GLN A 1 105 ? 2.149 -1.465 4.554 1.00 94.25 105 GLN A O 1
ATOM 867 N N . SER A 1 106 ? 3.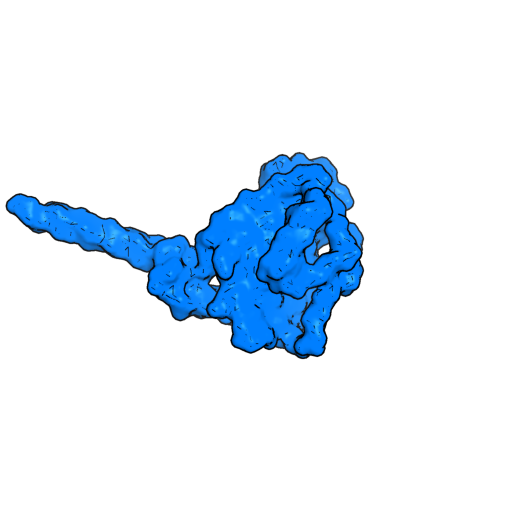962 -0.626 3.516 1.00 93.06 106 SER A N 1
ATOM 868 C CA . SER A 1 106 ? 3.597 -1.120 2.186 1.00 93.06 106 SER A CA 1
ATOM 869 C C . SER A 1 106 ? 4.729 -1.890 1.524 1.00 93.06 106 SER A C 1
ATOM 871 O O . SER A 1 106 ? 5.910 -1.621 1.741 1.00 93.06 106 SER A O 1
ATOM 873 N N . TYR A 1 107 ? 4.329 -2.867 0.723 1.00 91.56 107 TYR A N 1
ATOM 874 C CA . TYR A 1 107 ? 5.148 -3.638 -0.189 1.00 91.56 107 TYR A CA 1
ATOM 875 C C . TYR A 1 107 ? 4.499 -3.563 -1.566 1.00 91.56 107 TYR A C 1
ATOM 877 O O . TYR A 1 107 ? 3.312 -3.858 -1.719 1.00 91.56 107 TYR A O 1
ATOM 885 N N . GLU A 1 108 ? 5.269 -3.147 -2.556 1.00 90.69 108 GLU A N 1
ATOM 886 C CA . GLU A 1 108 ? 4.807 -2.906 -3.912 1.00 90.69 108 GLU A CA 1
ATOM 887 C C . GLU A 1 108 ? 5.783 -3.541 -4.899 1.00 90.69 108 GLU A C 1
ATOM 889 O O . GLU A 1 108 ? 6.997 -3.412 -4.754 1.00 90.69 108 GLU A O 1
ATOM 894 N N . ALA A 1 109 ? 5.261 -4.241 -5.900 1.00 89.44 109 ALA A N 1
ATOM 895 C CA . ALA A 1 109 ? 6.072 -4.965 -6.873 1.00 89.44 109 ALA A CA 1
ATOM 896 C C . ALA A 1 109 ? 5.395 -5.001 -8.239 1.00 89.44 109 ALA A C 1
ATOM 898 O O . ALA A 1 109 ? 4.177 -4.834 -8.344 1.00 89.44 109 ALA A O 1
ATOM 899 N N . LEU A 1 110 ? 6.180 -5.261 -9.281 1.00 87.25 110 LEU A N 1
ATOM 900 C CA . LEU A 1 110 ? 5.649 -5.511 -10.614 1.00 87.25 110 LEU A CA 1
ATOM 901 C C . LEU A 1 110 ? 5.543 -7.005 -10.885 1.00 87.25 110 LEU A C 1
ATOM 903 O O . LEU A 1 110 ? 6.454 -7.782 -10.607 1.00 87.25 110 LEU A O 1
ATOM 907 N N . VAL A 1 111 ? 4.393 -7.423 -11.403 1.00 87.81 111 VAL A N 1
ATOM 908 C CA . VAL A 1 111 ? 4.030 -8.832 -11.506 1.00 87.81 111 VAL A CA 1
ATOM 909 C C . VAL A 1 111 ? 3.295 -9.146 -12.804 1.00 87.81 111 VAL A C 1
ATOM 911 O O . VAL A 1 111 ? 2.796 -8.262 -13.497 1.00 87.81 111 VAL A O 1
ATOM 914 N N . ASN A 1 112 ? 3.237 -10.434 -13.142 1.00 87.44 112 ASN A N 1
ATOM 915 C CA . ASN A 1 112 ? 2.660 -10.908 -14.400 1.00 87.44 112 ASN A CA 1
ATOM 916 C C . ASN A 1 112 ? 1.365 -11.711 -14.248 1.00 87.44 112 ASN A C 1
ATOM 918 O O . ASN A 1 112 ? 0.693 -11.929 -15.256 1.00 87.44 112 ASN A O 1
ATOM 922 N N . THR A 1 113 ? 0.983 -12.110 -13.029 1.00 86.94 113 THR A N 1
ATOM 923 C CA . THR A 1 113 ? -0.323 -12.734 -12.767 1.00 86.94 113 THR A CA 1
ATOM 924 C C . THR A 1 113 ? -1.259 -11.732 -12.097 1.00 86.94 113 THR A C 1
ATOM 926 O O . THR A 1 113 ? -0.827 -10.831 -11.380 1.00 86.94 113 THR A O 1
ATOM 929 N N . ASN A 1 114 ? -2.558 -11.875 -12.353 1.00 87.38 114 ASN A N 1
ATOM 930 C CA . ASN A 1 114 ? -3.617 -11.040 -11.782 1.00 87.38 114 ASN A CA 1
ATOM 931 C C . ASN A 1 114 ? -4.309 -11.708 -10.581 1.00 87.38 114 ASN A C 1
ATOM 933 O O . ASN A 1 114 ? -5.435 -11.358 -10.237 1.00 87.38 114 ASN A O 1
ATOM 937 N N . VAL A 1 115 ? -3.659 -12.681 -9.936 1.00 88.56 115 VAL A N 1
ATOM 938 C CA . VAL A 1 115 ? -4.259 -13.471 -8.857 1.00 88.56 115 VAL A CA 1
ATOM 939 C C . VAL A 1 115 ? -3.564 -13.156 -7.530 1.00 88.56 115 VAL A C 1
ATOM 941 O O . VAL A 1 115 ? -2.468 -13.633 -7.251 1.00 88.56 115 VAL A O 1
ATOM 944 N N . LEU A 1 116 ? -4.221 -12.374 -6.662 1.00 87.50 116 LEU A N 1
ATOM 945 C CA . LEU A 1 116 ? -3.658 -11.943 -5.366 1.00 87.50 116 LEU A CA 1
ATOM 946 C C . LEU A 1 116 ? -3.185 -13.112 -4.487 1.00 87.50 116 LEU A C 1
ATOM 948 O O . LEU A 1 116 ? -2.161 -13.013 -3.812 1.00 87.50 116 LEU A O 1
ATOM 952 N N . SER A 1 117 ? -3.911 -14.232 -4.497 1.00 87.19 117 SER A N 1
ATOM 953 C CA . SER A 1 117 ? -3.587 -15.401 -3.672 1.00 87.19 117 SER A CA 1
ATOM 954 C C . SER A 1 117 ? -2.300 -16.121 -4.074 1.00 87.19 117 SER A C 1
ATOM 956 O O . SER A 1 117 ? -1.823 -16.950 -3.291 1.00 87.19 117 SER A O 1
ATOM 958 N N . ASP A 1 118 ? -1.740 -15.821 -5.248 1.00 88.12 118 ASP A N 1
ATOM 959 C CA . ASP A 1 118 ? -0.438 -16.340 -5.672 1.00 88.12 118 ASP A CA 1
ATOM 960 C C . ASP A 1 118 ? 0.694 -15.683 -4.867 1.00 88.12 118 ASP A C 1
ATOM 962 O O . ASP A 1 118 ? 1.691 -16.330 -4.554 1.00 88.12 118 ASP A O 1
ATOM 966 N N . TYR A 1 119 ? 0.513 -14.423 -4.456 1.00 86.94 119 TYR A N 1
ATOM 967 C CA . TYR A 1 119 ? 1.564 -13.611 -3.836 1.00 86.94 119 TYR A CA 1
ATOM 968 C C . TYR A 1 119 ? 1.512 -13.593 -2.308 1.00 86.94 119 TYR A C 1
ATOM 970 O O . TYR A 1 119 ? 2.554 -13.516 -1.654 1.00 86.94 119 TYR A O 1
ATOM 978 N N . LEU A 1 120 ? 0.322 -13.685 -1.710 1.00 87.94 120 LEU A N 1
ATOM 979 C CA . LEU A 1 120 ? 0.162 -13.592 -0.260 1.00 87.94 120 LEU A CA 1
ATOM 980 C C . LEU A 1 120 ? -0.923 -14.515 0.296 1.00 87.94 120 LEU A C 1
ATOM 982 O O . LEU A 1 120 ? -1.838 -14.959 -0.398 1.00 87.94 120 LEU A O 1
ATOM 986 N N . ASN A 1 121 ? -0.817 -14.791 1.594 1.00 88.81 121 ASN A N 1
ATOM 987 C CA . ASN A 1 121 ? -1.921 -15.353 2.361 1.00 88.81 121 ASN A CA 1
ATOM 988 C C . ASN A 1 121 ? -2.884 -14.227 2.744 1.00 88.81 121 ASN A C 1
ATOM 990 O O . ASN A 1 121 ? -2.517 -13.333 3.506 1.00 88.81 121 ASN A O 1
ATOM 994 N N . LEU A 1 122 ? -4.101 -14.276 2.204 1.00 89.25 122 LEU A N 1
ATOM 995 C CA . LEU A 1 122 ? -5.148 -13.312 2.529 1.00 89.25 122 LEU A CA 1
ATOM 996 C C . LEU A 1 122 ? -5.654 -13.519 3.969 1.00 89.25 122 LEU A C 1
ATOM 998 O O . LEU A 1 122 ? -5.633 -14.655 4.460 1.00 89.25 122 LEU A O 1
ATOM 1002 N N . PRO A 1 123 ? -6.123 -12.452 4.641 1.00 90.38 123 PRO A N 1
ATOM 1003 C CA . PRO A 1 123 ? -6.807 -12.571 5.920 1.00 90.38 123 PRO A CA 1
ATOM 1004 C C . PRO A 1 123 ? -7.995 -13.539 5.849 1.00 90.38 123 PRO A C 1
ATOM 1006 O O . PRO A 1 123 ? -8.647 -13.680 4.816 1.00 90.38 123 PRO A O 1
ATOM 1009 N N . SER A 1 124 ? -8.276 -14.210 6.968 1.00 88.50 124 SER A N 1
ATOM 1010 C CA . SER A 1 124 ? -9.413 -15.142 7.076 1.00 88.50 124 SER A CA 1
ATOM 1011 C C . SER A 1 124 ? -10.757 -14.437 7.289 1.00 88.50 124 SER A C 1
ATOM 1013 O O . SER A 1 124 ? -11.812 -15.041 7.095 1.00 88.50 124 SER A O 1
ATOM 1015 N N . SER A 1 125 ? -10.716 -13.166 7.695 1.00 91.44 125 SER A N 1
ATOM 1016 C CA . SER A 1 125 ? -11.876 -12.296 7.856 1.00 91.44 125 SER A CA 1
ATOM 1017 C C . SER A 1 125 ? -12.533 -11.991 6.504 1.00 91.44 125 SER A C 1
ATOM 1019 O O . SER A 1 125 ? -11.904 -12.070 5.453 1.00 91.44 125 SER A O 1
ATOM 1021 N N . ALA A 1 126 ? -13.825 -11.652 6.504 1.00 94.31 126 ALA A N 1
ATOM 1022 C CA . ALA A 1 126 ? -14.487 -11.216 5.277 1.00 94.31 126 ALA A CA 1
ATOM 1023 C C . ALA A 1 126 ? -14.007 -9.800 4.895 1.00 94.31 126 ALA A C 1
ATOM 1025 O O . ALA A 1 126 ? -13.967 -8.926 5.767 1.00 94.31 126 ALA A O 1
ATOM 1026 N N . PRO A 1 127 ? -13.672 -9.537 3.619 1.00 96.12 127 PRO A N 1
ATOM 1027 C CA . PRO A 1 127 ? -13.274 -8.203 3.194 1.00 96.12 127 PRO A CA 1
ATOM 1028 C C . PRO A 1 127 ? -14.462 -7.234 3.252 1.00 96.12 127 PRO A C 1
ATOM 1030 O O . PRO A 1 127 ? -15.590 -7.590 2.911 1.00 96.12 127 PRO A O 1
ATOM 1033 N N . VAL A 1 128 ? -14.197 -5.980 3.619 1.00 97.00 128 VAL A N 1
ATOM 1034 C CA . VAL A 1 128 ? -15.185 -4.885 3.547 1.00 97.00 128 VAL A CA 1
ATOM 1035 C C . VAL A 1 128 ? -15.369 -4.361 2.124 1.00 97.00 128 VAL A C 1
ATOM 1037 O O . VAL A 1 128 ? -16.342 -3.666 1.830 1.00 97.00 128 VAL A O 1
ATOM 1040 N N . TYR A 1 129 ? -14.419 -4.669 1.244 1.00 97.25 129 TYR A N 1
ATOM 1041 C CA . TYR A 1 129 ? -14.492 -4.398 -0.182 1.00 97.25 129 TYR A CA 1
ATOM 1042 C C . TYR A 1 129 ? -13.696 -5.449 -0.952 1.00 97.25 129 TYR A C 1
ATOM 1044 O O . TYR A 1 129 ? -12.576 -5.784 -0.561 1.00 97.25 129 TYR A O 1
ATOM 1052 N N . ARG A 1 130 ? -14.265 -5.951 -2.048 1.00 95.56 130 ARG A N 1
ATOM 1053 C CA . ARG A 1 130 ? -13.609 -6.896 -2.949 1.00 95.56 130 ARG A CA 1
ATOM 1054 C C . ARG A 1 130 ? -14.120 -6.710 -4.372 1.00 95.56 130 ARG A C 1
ATOM 1056 O O . ARG A 1 130 ? -15.324 -6.804 -4.601 1.00 95.56 130 ARG A O 1
ATOM 1063 N N . ASP A 1 131 ? -13.190 -6.534 -5.295 1.00 93.19 131 ASP A N 1
ATOM 1064 C CA . ASP A 1 131 ? -13.372 -6.721 -6.733 1.00 93.19 131 ASP A CA 1
ATOM 1065 C C . ASP A 1 131 ? -12.238 -7.620 -7.279 1.00 93.19 131 ASP A C 1
ATOM 1067 O O . ASP A 1 131 ? -11.554 -8.304 -6.505 1.00 93.19 131 ASP A O 1
ATOM 1071 N N . ASP A 1 132 ? -12.076 -7.664 -8.602 1.00 88.88 132 ASP A N 1
ATOM 1072 C CA . ASP A 1 132 ? -11.052 -8.475 -9.270 1.00 88.88 132 ASP A CA 1
ATOM 1073 C C . ASP A 1 132 ? -9.623 -7.948 -9.046 1.00 88.88 132 ASP A C 1
ATOM 1075 O O . ASP A 1 132 ? -8.662 -8.712 -9.106 1.00 88.88 132 ASP A O 1
ATOM 1079 N N . GLU A 1 133 ? -9.471 -6.660 -8.743 1.00 91.94 133 GLU A N 1
ATOM 1080 C CA . GLU A 1 133 ? -8.182 -5.978 -8.644 1.00 91.94 133 GLU A CA 1
ATOM 1081 C C . GLU A 1 133 ? -7.826 -5.555 -7.223 1.00 91.94 133 GLU A C 1
ATOM 1083 O O . GLU A 1 133 ? -6.700 -5.152 -6.982 1.00 91.94 133 GLU A O 1
ATOM 1088 N N . THR A 1 134 ? -8.759 -5.520 -6.281 1.00 95.62 134 THR A N 1
ATOM 1089 C CA . THR A 1 134 ? -8.607 -4.855 -4.986 1.00 95.62 134 THR A CA 1
ATOM 1090 C C . THR A 1 134 ? -9.393 -5.588 -3.914 1.00 95.62 134 THR A C 1
ATOM 1092 O O . THR A 1 134 ? -10.561 -5.941 -4.074 1.00 95.62 134 THR A O 1
ATOM 1095 N N . GLN A 1 135 ? -8.755 -5.773 -2.763 1.00 96.50 135 GLN A N 1
ATOM 10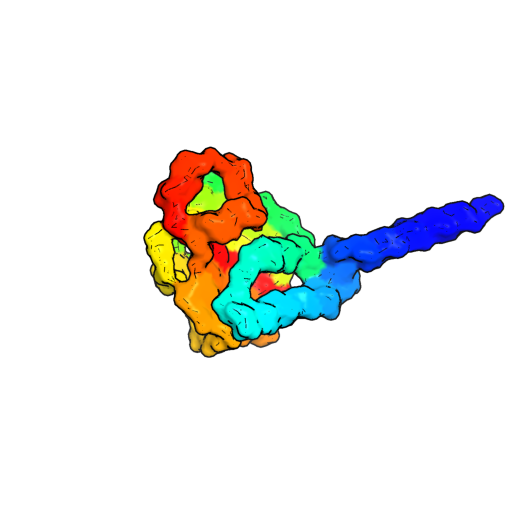96 C CA . GLN A 1 135 ? -9.378 -6.316 -1.567 1.00 96.50 135 GLN A CA 1
ATOM 1097 C C . GLN A 1 135 ? -8.988 -5.486 -0.349 1.00 96.50 135 GLN A C 1
ATOM 1099 O O . GLN A 1 135 ? -7.808 -5.215 -0.122 1.00 96.50 135 GLN A O 1
ATOM 1104 N N . ILE A 1 136 ? -9.984 -5.103 0.448 1.00 97.44 136 ILE A N 1
ATOM 1105 C CA . ILE A 1 136 ? -9.797 -4.321 1.670 1.00 97.44 136 ILE A CA 1
ATOM 1106 C C . ILE A 1 136 ? -10.388 -5.092 2.840 1.00 97.44 136 ILE A C 1
ATOM 1108 O O . ILE A 1 136 ? -11.553 -5.492 2.802 1.00 97.44 136 ILE A O 1
ATOM 1112 N N . TYR A 1 137 ? -9.601 -5.252 3.898 1.00 96.56 137 TYR A N 1
ATOM 1113 C CA . TYR A 1 137 ? -10.012 -5.910 5.135 1.00 96.56 137 TYR A CA 1
ATOM 1114 C C . TYR A 1 137 ? -9.889 -4.930 6.297 1.00 96.56 137 TYR A C 1
ATOM 1116 O O . TYR A 1 137 ? -8.922 -4.170 6.379 1.00 96.56 137 TYR A O 1
ATOM 1124 N N . LEU A 1 138 ? -10.865 -4.970 7.203 1.00 95.31 138 LEU A N 1
ATOM 1125 C CA . LEU A 1 138 ? -10.821 -4.257 8.475 1.00 95.31 138 LEU A CA 1
ATOM 1126 C C . LEU A 1 138 ? -10.776 -5.283 9.600 1.00 95.31 138 LEU A C 1
ATOM 1128 O O . LEU A 1 138 ? -11.745 -6.001 9.835 1.00 95.31 138 LEU A O 1
ATOM 1132 N N . GLU A 1 139 ? -9.649 -5.323 10.295 1.00 91.38 139 GLU A N 1
ATOM 1133 C CA . GLU A 1 139 ? -9.473 -6.063 11.538 1.00 91.38 139 GLU A CA 1
ATOM 1134 C C . GLU A 1 139 ? -9.388 -5.071 12.708 1.00 91.38 139 GLU A C 1
ATOM 1136 O O . GLU A 1 139 ? -9.338 -3.855 12.504 1.00 91.38 139 GLU A O 1
ATOM 1141 N N . SER A 1 140 ? -9.439 -5.569 13.945 1.00 86.69 140 SER A N 1
ATOM 1142 C CA . SER A 1 140 ? -9.647 -4.768 15.164 1.00 86.69 140 SER A CA 1
ATOM 1143 C C . SER A 1 140 ? -8.813 -3.482 15.243 1.00 86.69 140 SER A C 1
ATOM 1145 O O . SER A 1 140 ? -9.348 -2.420 15.553 1.00 86.69 140 SER A O 1
ATOM 1147 N N . ASP A 1 141 ? -7.523 -3.566 14.938 1.00 90.50 141 ASP A N 1
ATOM 1148 C CA . ASP A 1 141 ? -6.547 -2.473 15.005 1.00 90.50 141 ASP A CA 1
ATOM 1149 C C . ASP A 1 141 ? -5.861 -2.199 13.657 1.00 90.50 141 ASP A C 1
ATOM 1151 O O . ASP A 1 141 ? -5.052 -1.272 13.545 1.00 90.50 141 ASP A O 1
ATOM 1155 N N . LYS A 1 142 ? -6.197 -2.977 12.620 1.00 93.56 142 LYS A N 1
ATOM 1156 C CA . LYS A 1 142 ? -5.506 -2.968 11.332 1.00 93.56 142 LYS A CA 1
ATOM 1157 C C . LYS A 1 142 ? -6.460 -2.850 10.157 1.00 93.56 142 LYS A C 1
ATOM 1159 O O . LYS A 1 142 ? -7.526 -3.452 10.112 1.00 93.56 142 LYS A O 1
ATOM 1164 N N . THR A 1 143 ? -6.037 -2.085 9.166 1.00 96.50 143 THR A N 1
ATOM 1165 C CA . THR A 1 143 ? -6.615 -2.093 7.826 1.00 96.50 143 THR A CA 1
ATOM 1166 C C . THR A 1 143 ? -5.620 -2.747 6.887 1.00 96.50 143 THR A C 1
ATOM 1168 O O . THR A 1 143 ? -4.436 -2.413 6.907 1.00 96.50 143 THR A O 1
ATOM 1171 N N . TYR A 1 144 ? -6.105 -3.657 6.056 1.00 96.12 144 TYR A N 1
ATOM 1172 C CA . TYR A 1 144 ? -5.323 -4.259 4.989 1.00 96.12 144 TYR A CA 1
ATOM 1173 C C . TYR A 1 144 ? -5.870 -3.783 3.654 1.00 96.12 144 TYR A C 1
ATOM 1175 O O . TYR A 1 144 ? -7.078 -3.850 3.431 1.00 96.12 144 TYR A O 1
ATOM 1183 N N . ILE A 1 145 ? -4.988 -3.317 2.776 1.00 97.06 145 ILE A N 1
ATOM 1184 C CA . ILE A 1 145 ? -5.329 -2.960 1.398 1.00 97.06 145 ILE A CA 1
ATOM 1185 C C . ILE A 1 145 ? -4.411 -3.766 0.490 1.00 97.06 145 ILE A C 1
ATOM 1187 O O . ILE A 1 145 ? -3.189 -3.616 0.548 1.00 97.06 145 ILE A O 1
ATOM 1191 N N . PHE A 1 146 ? -5.005 -4.615 -0.340 1.00 95.69 146 PHE A N 1
ATOM 1192 C CA . PHE A 1 146 ? -4.307 -5.383 -1.362 1.00 95.69 146 PHE A CA 1
ATOM 1193 C C . PHE A 1 146 ? -4.855 -5.007 -2.726 1.00 95.69 146 PHE A C 1
ATOM 1195 O O . PHE A 1 146 ? -6.073 -4.909 -2.877 1.00 95.69 146 PHE A O 1
ATOM 1202 N N . PHE A 1 147 ? -3.989 -4.845 -3.718 1.00 94.81 147 PHE A N 1
ATOM 1203 C CA . PHE A 1 147 ? -4.430 -4.650 -5.090 1.00 94.81 147 PHE A CA 1
ATOM 1204 C C . PHE A 1 147 ? -3.461 -5.215 -6.128 1.00 94.81 147 PHE A C 1
ATOM 1206 O O . PHE A 1 147 ? -2.272 -5.367 -5.864 1.00 94.81 147 PHE A O 1
ATOM 1213 N N . LEU A 1 148 ? -3.992 -5.491 -7.316 1.00 93.19 148 LEU A N 1
ATOM 1214 C CA . LEU A 1 148 ? -3.293 -5.800 -8.558 1.00 93.19 148 LEU A CA 1
ATOM 1215 C C . LEU A 1 148 ? -3.837 -4.863 -9.634 1.00 93.19 148 LEU A C 1
ATOM 1217 O O . LEU A 1 148 ? -4.844 -5.156 -10.274 1.00 93.19 148 LEU A O 1
ATOM 1221 N N . LYS A 1 149 ? -3.193 -3.709 -9.794 1.00 91.31 149 LYS A N 1
ATOM 1222 C CA . LYS A 1 149 ? -3.581 -2.708 -10.793 1.00 91.31 149 LYS A CA 1
ATOM 1223 C C . LYS A 1 149 ? -2.828 -2.922 -12.086 1.00 91.31 149 LYS A C 1
ATOM 1225 O O . LYS A 1 149 ? -1.708 -3.415 -12.072 1.00 91.31 149 LYS A O 1
ATOM 1230 N N . SER A 1 150 ? -3.419 -2.552 -13.213 1.00 88.44 150 SER A N 1
ATOM 1231 C CA . SER A 1 150 ? -2.711 -2.617 -14.493 1.00 88.44 150 SER A CA 1
ATOM 1232 C C . SER A 1 150 ? -1.499 -1.671 -14.510 1.00 88.44 150 SER A C 1
ATOM 1234 O O . SER A 1 150 ? -1.503 -0.620 -13.864 1.00 88.44 150 SER A O 1
ATOM 1236 N N . TYR A 1 151 ? -0.457 -2.016 -15.273 1.00 79.94 151 TYR A N 1
ATOM 1237 C CA . TYR A 1 151 ? 0.721 -1.153 -15.428 1.00 79.94 151 TYR A CA 1
ATOM 1238 C C . TYR A 1 151 ? 0.388 0.311 -15.815 1.00 79.94 151 TYR A C 1
ATOM 1240 O O . TYR A 1 151 ? 0.972 1.225 -15.228 1.00 79.94 151 TYR A O 1
ATOM 1248 N N . PRO A 1 152 ? -0.572 0.599 -16.720 1.00 82.62 152 PRO A N 1
ATOM 1249 C CA . PRO A 1 152 ? -0.981 1.974 -17.012 1.00 82.62 152 PRO A CA 1
ATOM 1250 C C . PRO A 1 152 ? -1.437 2.793 -15.794 1.00 82.62 152 PRO A C 1
ATOM 1252 O O . PRO A 1 152 ? -1.156 3.990 -15.748 1.00 82.62 152 PRO A O 1
ATOM 1255 N N . GLU A 1 153 ? -2.089 2.179 -14.803 1.00 84.06 153 GLU A N 1
ATOM 1256 C CA . GLU A 1 153 ? -2.504 2.883 -13.580 1.00 84.06 153 GLU A CA 1
ATOM 1257 C C . GLU A 1 153 ? -1.322 3.249 -12.684 1.00 84.06 153 GLU A C 1
ATOM 1259 O O . GLU A 1 153 ? -1.322 4.298 -12.049 1.00 84.06 153 GLU A O 1
ATOM 1264 N N . LEU A 1 154 ? -0.271 2.434 -12.664 1.00 78.88 154 LEU A N 1
ATOM 1265 C CA . LEU A 1 154 ? 0.951 2.772 -11.940 1.00 78.88 154 LEU A CA 1
ATOM 1266 C C . LEU A 1 154 ? 1.663 3.993 -12.539 1.00 78.88 154 LEU A C 1
ATOM 1268 O O . LEU A 1 154 ? 2.257 4.790 -11.811 1.00 78.88 154 LEU A O 1
ATOM 1272 N N . ARG A 1 155 ? 1.613 4.171 -13.865 1.00 76.88 155 ARG A N 1
ATOM 1273 C CA . ARG A 1 155 ? 2.305 5.288 -14.535 1.00 76.88 155 ARG A CA 1
ATOM 1274 C C . ARG A 1 155 ? 1.817 6.657 -14.058 1.00 76.88 155 ARG A C 1
ATOM 1276 O O . ARG A 1 155 ? 2.563 7.624 -14.169 1.00 76.88 155 ARG A O 1
ATOM 1283 N N . VAL A 1 156 ? 0.609 6.748 -13.497 1.00 76.88 156 VAL A N 1
ATOM 1284 C CA . VAL A 1 156 ? 0.074 8.012 -12.969 1.00 76.88 156 VAL A CA 1
ATOM 1285 C C . VAL A 1 156 ? 0.599 8.362 -11.572 1.00 76.88 156 VAL A C 1
ATOM 1287 O O . VAL A 1 156 ? 0.525 9.521 -11.175 1.00 76.88 156 VAL A O 1
ATOM 1290 N N . THR A 1 157 ? 1.163 7.402 -10.828 1.00 73.88 157 THR A N 1
ATOM 1291 C CA . THR A 1 157 ? 1.603 7.602 -9.433 1.00 73.88 157 THR A CA 1
ATOM 1292 C C . THR A 1 157 ? 3.106 7.829 -9.280 1.00 73.88 157 THR A C 1
ATOM 1294 O O . THR A 1 157 ? 3.570 8.085 -8.173 1.00 73.88 157 THR A O 1
ATOM 1297 N N . ASN A 1 158 ? 3.885 7.757 -10.371 1.00 66.62 158 ASN A N 1
ATOM 1298 C CA . ASN A 1 158 ? 5.358 7.806 -10.365 1.00 66.62 158 ASN A CA 1
ATOM 1299 C C . ASN A 1 158 ? 6.023 6.762 -9.442 1.00 66.62 158 ASN A C 1
ATOM 1301 O O . ASN A 1 158 ? 7.191 6.920 -9.077 1.00 66.62 158 ASN A O 1
ATOM 1305 N N . GLY A 1 159 ? 5.324 5.677 -9.083 1.00 65.19 159 GLY A N 1
ATOM 1306 C CA . GLY A 1 159 ? 5.798 4.738 -8.061 1.00 65.19 159 GLY A CA 1
ATOM 1307 C C . GLY A 1 159 ? 7.162 4.102 -8.358 1.00 65.19 159 GLY A C 1
ATOM 1308 O O . GLY A 1 159 ? 7.931 3.827 -7.443 1.00 65.19 159 GLY A O 1
ATOM 1309 N N . PHE A 1 160 ? 7.519 3.948 -9.636 1.00 72.69 160 PHE A N 1
ATOM 1310 C CA . PHE A 1 160 ? 8.794 3.365 -10.069 1.00 72.69 160 PHE A CA 1
ATOM 1311 C C . PHE A 1 160 ? 9.605 4.301 -10.976 1.00 72.69 160 PHE A C 1
ATOM 1313 O O . PHE A 1 160 ? 10.296 3.846 -11.885 1.00 72.69 160 PHE A O 1
ATOM 1320 N N . VAL A 1 161 ? 9.563 5.616 -10.712 1.00 68.75 161 VAL A N 1
ATOM 1321 C CA . VAL A 1 161 ? 10.223 6.668 -11.524 1.00 68.75 161 VAL A CA 1
ATOM 1322 C C . VAL A 1 161 ? 11.736 6.466 -11.745 1.00 68.75 161 VAL A C 1
ATOM 1324 O O . VAL A 1 161 ? 12.339 7.094 -12.607 1.00 68.75 161 VAL A O 1
ATOM 1327 N N . TYR A 1 162 ? 12.367 5.577 -10.979 1.00 66.69 162 TYR A N 1
ATOM 1328 C CA . TYR A 1 162 ? 13.787 5.230 -11.056 1.00 66.69 162 TYR A CA 1
ATOM 1329 C C . TYR A 1 162 ? 14.109 4.083 -12.038 1.00 66.69 162 TYR A C 1
ATOM 1331 O O . TYR A 1 162 ? 15.260 3.642 -12.102 1.00 66.69 162 TYR A O 1
ATOM 1339 N N . ARG A 1 163 ? 13.126 3.554 -12.780 1.00 74.69 163 ARG A N 1
ATOM 1340 C CA . ARG A 1 163 ? 13.316 2.495 -13.787 1.00 74.69 163 ARG A CA 1
ATOM 1341 C C . ARG A 1 163 ? 13.025 2.983 -15.201 1.00 74.69 163 ARG A C 1
ATOM 1343 O O . ARG A 1 163 ? 12.191 3.857 -15.407 1.00 74.69 163 ARG A O 1
ATOM 1350 N N . SER A 1 164 ? 13.716 2.392 -16.178 1.00 78.31 164 SER A N 1
ATOM 1351 C CA . SER A 1 164 ? 13.422 2.633 -17.589 1.00 78.31 164 SER A CA 1
ATOM 1352 C C . SER A 1 164 ? 12.088 1.990 -17.973 1.00 78.31 164 SER A C 1
ATOM 1354 O O . SER A 1 164 ? 11.762 0.896 -17.514 1.00 78.31 164 SER A O 1
ATOM 1356 N N . GLU A 1 165 ? 11.342 2.648 -18.863 1.00 77.75 165 GLU A N 1
ATOM 1357 C CA . GLU A 1 165 ? 10.093 2.113 -19.432 1.00 77.75 165 GLU A CA 1
ATOM 1358 C C . GLU A 1 165 ? 10.296 0.729 -20.073 1.00 77.75 165 GLU A C 1
ATOM 1360 O O . GLU A 1 165 ? 9.410 -0.113 -20.010 1.00 77.75 165 GLU A O 1
ATOM 1365 N N . GLU A 1 166 ? 11.487 0.448 -20.613 1.00 80.25 166 GLU A N 1
ATOM 1366 C CA . GLU A 1 166 ? 11.844 -0.873 -21.143 1.00 80.25 166 GLU A CA 1
ATOM 1367 C C . GLU A 1 166 ? 11.725 -1.978 -20.084 1.00 80.25 166 GLU A C 1
ATOM 1369 O O . GLU A 1 166 ? 11.099 -3.004 -20.341 1.00 80.25 166 GLU A O 1
ATOM 1374 N N . VAL A 1 167 ? 12.258 -1.760 -18.877 1.00 78.06 167 VAL A N 1
ATOM 1375 C CA . VAL A 1 167 ? 12.160 -2.728 -17.772 1.00 78.06 167 VAL A CA 1
ATOM 1376 C C . VAL A 1 167 ? 10.731 -2.800 -17.249 1.00 78.06 167 VAL A C 1
ATOM 1378 O O . VAL A 1 167 ? 10.217 -3.885 -16.997 1.00 78.06 167 VAL A O 1
ATOM 1381 N N . LEU A 1 168 ? 10.077 -1.648 -17.100 1.00 77.50 168 LEU A N 1
ATOM 1382 C CA . LEU A 1 168 ? 8.721 -1.573 -16.565 1.00 77.50 168 LEU A CA 1
ATOM 1383 C C . LEU A 1 168 ? 7.690 -2.256 -17.482 1.00 77.50 168 LEU A C 1
ATOM 1385 O O . LEU A 1 168 ? 6.773 -2.907 -16.989 1.00 77.50 168 LEU A O 1
ATOM 1389 N N . SER A 1 169 ? 7.882 -2.184 -18.802 1.00 78.31 169 SER A N 1
ATOM 1390 C CA . SER A 1 169 ? 7.000 -2.795 -19.809 1.00 78.31 169 SER A CA 1
ATOM 1391 C C . SER A 1 169 ? 7.001 -4.329 -19.824 1.00 78.31 169 SER A C 1
ATOM 1393 O O . SER A 1 169 ? 6.152 -4.933 -20.475 1.00 78.31 169 SER A O 1
ATOM 1395 N N . GLN A 1 170 ? 7.924 -4.972 -19.101 1.00 84.38 170 GLN A N 1
ATOM 1396 C CA . GLN A 1 170 ? 7.985 -6.434 -18.965 1.00 84.38 170 GLN A CA 1
ATOM 1397 C C . GLN A 1 170 ? 6.940 -6.990 -17.986 1.00 84.38 170 GLN A C 1
ATOM 1399 O O . GLN A 1 170 ? 6.849 -8.208 -17.803 1.00 84.38 170 GLN A O 1
ATOM 1404 N N . TYR A 1 171 ? 6.173 -6.103 -17.351 1.00 84.81 171 TYR A N 1
ATOM 1405 C CA . TYR A 1 171 ? 5.207 -6.436 -16.321 1.00 84.81 171 TYR A CA 1
ATOM 1406 C C . TYR A 1 171 ? 3.808 -5.962 -16.683 1.00 84.81 171 TYR A C 1
ATOM 1408 O O . TYR A 1 171 ? 3.611 -4.861 -17.197 1.00 84.81 171 TYR A O 1
ATOM 1416 N N . ASN A 1 172 ? 2.820 -6.791 -16.360 1.00 87.75 172 ASN A N 1
ATOM 1417 C CA . ASN A 1 172 ? 1.421 -6.505 -16.669 1.00 87.75 172 ASN A CA 1
ATOM 1418 C C . ASN A 1 172 ? 0.702 -5.776 -15.529 1.00 87.75 172 ASN A C 1
ATOM 1420 O O . ASN A 1 172 ? -0.189 -4.958 -15.778 1.00 87.75 172 ASN A O 1
ATOM 1424 N N . TYR A 1 173 ? 1.087 -6.066 -14.284 1.00 89.56 173 TYR A N 1
ATOM 1425 C CA . TYR A 1 173 ? 0.383 -5.608 -13.094 1.00 89.56 173 TYR A CA 1
ATOM 1426 C C . TYR A 1 173 ? 1.332 -5.024 -12.051 1.00 89.56 173 TYR A C 1
ATOM 1428 O O . TYR A 1 173 ? 2.483 -5.429 -11.909 1.00 89.56 173 TYR A O 1
ATOM 1436 N N . TRP A 1 174 ? 0.803 -4.095 -11.275 1.00 90.06 174 TRP A N 1
ATOM 1437 C CA . TRP A 1 174 ? 1.379 -3.536 -10.071 1.00 90.06 174 TRP A CA 1
ATOM 1438 C C . TRP A 1 174 ? 0.656 -4.135 -8.867 1.00 90.06 174 TRP A C 1
ATOM 1440 O O . TRP A 1 174 ? -0.524 -3.870 -8.622 1.00 90.06 174 TRP A O 1
ATOM 1450 N N . LEU A 1 175 ? 1.382 -4.967 -8.129 1.00 91.94 175 LEU A N 1
ATOM 1451 C CA . LEU A 1 175 ? 0.959 -5.494 -6.844 1.00 91.94 175 LEU A CA 1
ATOM 1452 C C . LEU A 1 175 ? 1.215 -4.444 -5.769 1.00 91.94 175 LEU A C 1
ATOM 1454 O O . LEU A 1 175 ? 2.345 -3.980 -5.624 1.00 91.94 175 LEU A O 1
ATOM 1458 N N . GLY A 1 176 ? 0.197 -4.143 -4.970 1.00 92.94 176 GLY A N 1
ATOM 1459 C CA . GLY A 1 176 ? 0.329 -3.372 -3.744 1.00 92.94 176 GLY A CA 1
ATOM 1460 C C . GLY A 1 176 ? -0.229 -4.127 -2.553 1.00 92.94 176 GLY A C 1
ATOM 1461 O O . GLY A 1 176 ? -1.330 -4.675 -2.591 1.00 92.94 176 GLY A O 1
ATOM 1462 N N . VAL A 1 177 ? 0.547 -4.149 -1.479 1.00 93.81 177 VAL A N 1
ATOM 1463 C CA . VAL A 1 177 ? 0.233 -4.824 -0.224 1.00 93.81 177 VAL A CA 1
ATOM 1464 C C . VAL A 1 177 ? 0.487 -3.833 0.898 1.00 93.81 177 VAL A C 1
ATOM 1466 O O . VAL A 1 177 ? 1.627 -3.451 1.131 1.00 93.81 177 VAL A O 1
ATOM 1469 N N . SER A 1 178 ? -0.558 -3.392 1.592 1.00 95.56 178 SER A N 1
ATOM 1470 C CA . SER A 1 178 ? -0.448 -2.427 2.689 1.00 95.56 178 SER A CA 1
ATOM 1471 C C . SER A 1 178 ? -1.094 -2.925 3.970 1.00 95.56 178 SER A C 1
ATOM 147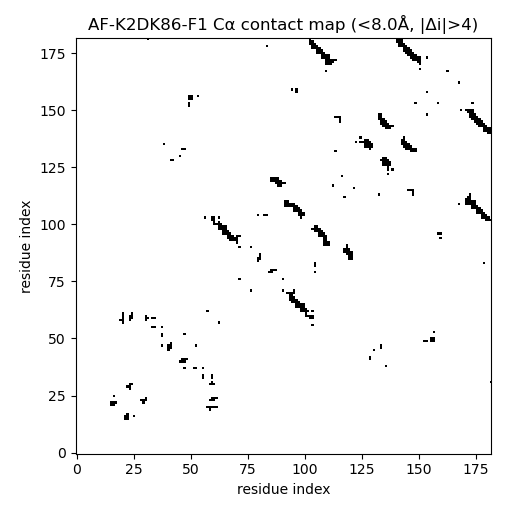3 O O . SER A 1 178 ? -2.206 -3.453 3.951 1.00 95.56 178 SER A O 1
ATOM 1475 N N . VAL A 1 179 ? -0.406 -2.684 5.085 1.00 95.75 179 VAL A N 1
ATOM 1476 C CA . VAL A 1 179 ? -0.921 -2.832 6.449 1.00 95.75 179 VAL A CA 1
ATOM 1477 C C . VAL A 1 179 ? -0.907 -1.467 7.105 1.00 95.75 179 VAL A C 1
ATOM 1479 O O . VAL A 1 179 ? 0.132 -0.808 7.156 1.00 95.75 179 VAL A O 1
ATOM 1482 N N . ILE A 1 180 ? -2.063 -1.046 7.605 1.00 95.88 180 ILE A N 1
ATOM 1483 C CA . ILE A 1 180 ? -2.238 0.239 8.270 1.00 95.88 180 ILE A CA 1
ATOM 1484 C C . ILE A 1 180 ? -2.731 0.009 9.694 1.00 95.88 180 ILE A C 1
ATOM 1486 O O . ILE A 1 180 ? -3.792 -0.578 9.892 1.00 95.88 180 ILE A O 1
ATOM 1490 N N . THR A 1 181 ? -2.000 0.516 10.680 1.00 93.69 181 THR A N 1
ATOM 1491 C CA . THR A 1 181 ? -2.415 0.523 12.088 1.00 93.69 181 THR A CA 1
ATOM 1492 C C . THR A 1 181 ? -3.257 1.772 12.362 1.00 93.69 181 THR A C 1
ATOM 1494 O O . THR A 1 181 ? -2.816 2.901 12.098 1.00 93.69 181 THR A O 1
ATOM 1497 N N . ARG A 1 182 ? -4.472 1.592 12.890 1.00 85.81 182 ARG A N 1
ATOM 1498 C CA . ARG A 1 182 ? -5.407 2.699 13.181 1.00 85.81 182 ARG A CA 1
ATOM 1499 C C . ARG A 1 182 ? -4.920 3.556 14.364 1.00 85.81 182 ARG A C 1
ATOM 1501 O O . ARG A 1 182 ? -4.291 3.023 15.303 1.00 85.81 182 ARG A O 1
#

Sequence (182 aa):
MRLPAFLGIFLIAAYLVISP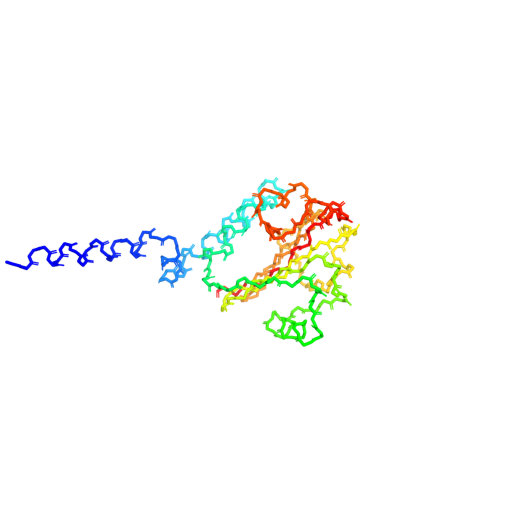RFSHLLFPFARQSSLDRLISQTQATRHLDAQKFWETREFYYPGVLYVYQDGLSERELSDFQTKSGLKLKSAPALPILTYDSPKWQSYEALVNTNVLSDYLNLPSSAPVYRDDETQIYLESDKTYIFFLKSYPELRVTNGFVYRSEEVLSQYNYWLGVSVITR

pLDDT: mean 86.37, std 8.61, range [59.91, 97.69]

Radius of gyration: 18.24 Å; Cα contacts (8 Å, |Δi|>4): 291; chains: 1; bounding box: 36×62×42 Å

Nearest PDB structures (foldseek):
  1ow1-assembly1_A  TM=2.672E-01  e=8.591E-01  Homo sapiens
  6jsa-assembly1_A  TM=2.170E-01  e=7.152E-01  Corynebacterium glutamicum ATCC 13032
  4mis-assembly1_A  TM=2.653E-01  e=2.916E+00  Brucella abortus bv. 1 str. 9-941
  6m0t-assembly2_D  TM=2.429E-01  e=4.207E+00  Plasmodium falciparum 3D7
  6jsd-assembly1_A  TM=1.652E-01  e=5.372E+00  Corynebacterium glutamicum ATCC 13032